Protein AF-A0A7V4NYS8-F1 (afdb_monomer)

Sequence (284 aa):
MTASADAAGRGAGDGAALAAGRRVRRGAARSRGRDRRFGLLRTPASGNAEDDLRNRSHARRSRRRGVSWAVDRGDRSPNCPYAGQPGHRSAPPGDAADRTDSVSRNRRGVGGGRVTQWTRDTDATALVDLLEELLRLQTELEVVLRSKLDAMKRADTAAIQSASAREGLLVRRLAELDRRRKELLAGWPVPNPRGEAARTLSMLAESLNEPHRGRMTALAAGLRQRVAAVAELHRVITIVSAEMLAHYRKVFDAMTRSPDEADVYTPRGRAGAVRTTRVLDAVG

Solvent-accessible surface area (backbone atoms only — not comparable to full-atom values): 18873 Å² total; per-residue (Å²): 143,81,93,79,88,86,85,89,83,87,78,88,76,91,79,79,86,82,91,73,87,78,89,77,76,94,77,91,75,90,81,80,91,78,92,75,91,77,81,91,76,89,84,82,91,78,89,76,82,71,66,64,60,67,60,51,60,64,67,60,68,70,77,76,62,86,78,78,77,70,88,78,80,78,82,80,82,93,82,77,97,71,94,73,83,91,77,89,76,87,80,83,90,80,81,92,75,91,78,90,76,91,77,90,71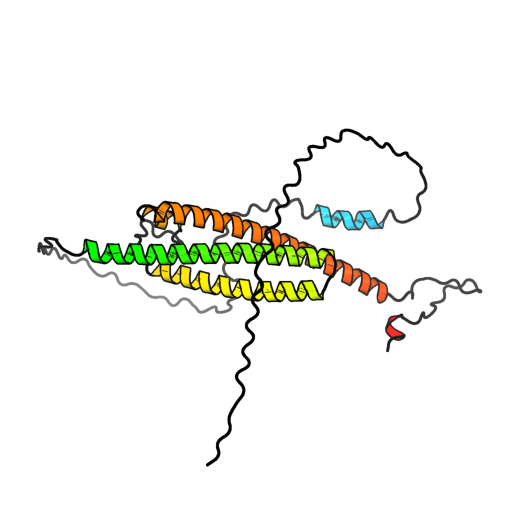,87,80,78,79,89,78,70,71,62,69,62,45,58,54,48,56,53,52,49,50,55,50,45,55,51,47,53,52,51,41,49,53,46,51,52,46,42,53,41,51,52,53,27,47,56,19,57,79,67,70,36,64,69,53,33,52,54,30,50,54,51,46,56,53,50,53,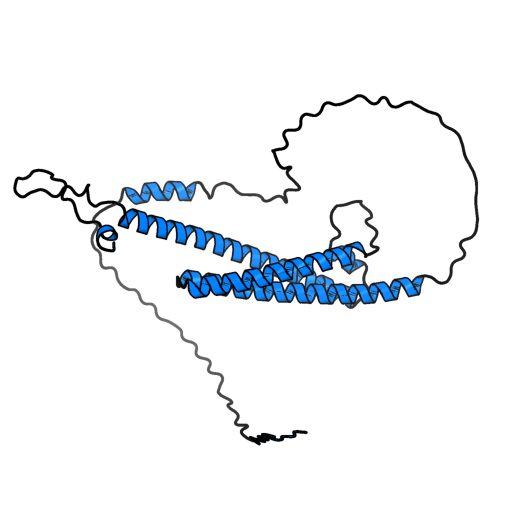54,53,51,52,52,53,51,50,52,49,52,54,58,58,67,72,50,91,68,84,69,92,74,79,66,86,75,90,51,72,65,65,55,26,72,76,43,60,84,71,55,20,61,52,44,50,51,46,54,52,51,39,54,54,43,52,52,52,41,52,52,52,51,52,51,46,54,52,53,52,52,51,52,52,54,50,52,48,54,52,50,52,60,71,65,52,68,69,64,78,60,70,44,64,40,100,83,73,43,75,43,76,63,87,69,82,51,75,74,70,74,74,111

Secondary structure (DSSP, 8-state):
----------------------------------------------S-SSHHHHHHHHHSSSSS-------------S-----------PPPP-----------------STHHHHHHHHHHHHHHHHHHHHHHHHHHHHHHHHHHHHHHHHHTT-HHHHHHHHHHHHHHHHHHHHHHHHHHHHHHH-----TT--SS--HHHHHHTSPTTHHHHHHHHHHHHHHHHHHHHHHHHHHHHHHHHHHHHHHHHHHHHHS-STTS-EE-TTS-EE---PPPTTTT--

Radius of gyration: 35.72 Å; Cα contacts (8 Å, |Δi|>4): 107; chains: 1; bounding box: 97×90×96 Å

pLDDT: mean 71.83, std 22.53, range [35.28, 98.62]

Nearest PDB structures (foldseek):
  8iyj-assembly1_U4  TM=4.525E-01  e=3.087E+00  Mus musculus
  8iyj-assembly1_C0  TM=3.874E-01  e=4.800E+00  Mus musculus
  7p3r-assembly1_D  TM=2.546E-01  e=3.087E+00  Vibrio cholerae O1 biovar El Tor str. N16961
  7ung-assembly1_B0  TM=2.982E-01  e=4.298E+00  Homo sapiens

Mean predicted aligned error: 17.6 Å

Foldseek 3Di:
DDDDDDDDDDDDDDDDDDDDDDDDDDDDDDDDDDDDDDDDDDDDDDDDPPPVVVVVVVVVVVPPDPPPPDPDDDDDDPDDPDPDDDDDDDDDDDDDDDDDDDDDDDDPDDDDPPVVVVVLVVLLVVLLVLLVVLLVLLVVLLVLLVQLVVCLVVVPPVSVVVSVVVNVVSVVVNVVSVVVNVVSVVPDPDDPPPPDPDDDLLSVLVVDDPPSSVSSVVSSVSSVVSVVSSVVSVVVVVVSVVVVVVVVVVVVVVQPPFPQPPQDQDPVRDRDRDRDQRPVNVVD

Structure (mmCIF, N/CA/C/O backbone):
data_AF-A0A7V4NYS8-F1
#
_entry.id   AF-A0A7V4NYS8-F1
#
loop_
_atom_site.group_PDB
_atom_site.id
_atom_site.type_symbol
_atom_site.label_atom_id
_atom_site.label_alt_id
_atom_site.label_comp_id
_atom_site.label_asym_id
_atom_site.label_entity_id
_atom_site.label_seq_id
_atom_site.pdbx_PDB_ins_code
_atom_site.Cartn_x
_atom_site.Cartn_y
_atom_site.Cartn_z
_atom_site.occupancy
_atom_site.B_iso_or_equiv
_atom_site.auth_seq_id
_atom_site.auth_comp_id
_atom_site.auth_asym_id
_atom_site.auth_atom_id
_atom_site.pdbx_PDB_model_num
ATOM 1 N N . MET A 1 1 ? -53.150 -10.622 -25.855 1.00 56.00 1 MET A N 1
ATOM 2 C CA . MET A 1 1 ? -52.982 -11.407 -27.100 1.00 56.00 1 MET A CA 1
ATOM 3 C C . MET A 1 1 ? -51.658 -10.937 -27.684 1.00 56.00 1 MET A C 1
ATOM 5 O O . MET A 1 1 ? -51.620 -9.791 -28.091 1.00 56.00 1 MET A O 1
ATOM 9 N N . THR A 1 2 ? -50.497 -11.578 -27.543 1.00 53.16 2 THR A N 1
ATOM 10 C CA . THR A 1 2 ? -50.016 -12.981 -27.626 1.00 53.16 2 THR A CA 1
ATOM 11 C C . THR A 1 2 ? -48.828 -13.129 -26.637 1.00 53.16 2 THR A C 1
ATOM 13 O O . THR A 1 2 ? -47.998 -12.231 -26.598 1.00 53.16 2 THR A O 1
ATOM 16 N N . ALA A 1 3 ? -48.731 -14.043 -25.662 1.00 47.06 3 ALA A N 1
ATOM 17 C CA . ALA A 1 3 ? -48.644 -15.514 -25.665 1.00 47.06 3 ALA A CA 1
ATOM 18 C C . ALA A 1 3 ? -47.449 -16.107 -26.455 1.00 47.06 3 ALA A C 1
ATOM 20 O O . ALA A 1 3 ? -47.554 -16.238 -27.667 1.00 47.06 3 ALA A O 1
ATOM 21 N N . SER A 1 4 ? -46.359 -16.469 -25.750 1.00 51.72 4 SER A N 1
ATOM 22 C CA . SER A 1 4 ? -45.452 -17.633 -25.960 1.00 51.72 4 SER A CA 1
ATOM 23 C C . SER A 1 4 ? -44.342 -17.553 -24.880 1.00 51.72 4 SER A C 1
ATOM 25 O O . SER A 1 4 ? -43.663 -16.534 -24.821 1.00 51.72 4 SER A O 1
ATOM 27 N N . ALA A 1 5 ? -44.217 -18.426 -23.863 1.00 54.12 5 ALA A N 1
ATOM 28 C CA . ALA A 1 5 ? -43.876 -19.865 -23.894 1.00 54.12 5 ALA A CA 1
ATOM 29 C C . ALA A 1 5 ? -42.534 -20.090 -24.625 1.00 54.12 5 ALA A C 1
ATOM 31 O O . ALA A 1 5 ? -42.336 -19.514 -25.687 1.00 54.12 5 ALA A O 1
ATOM 32 N N . ASP A 1 6 ? -41.558 -20.891 -24.212 1.00 51.12 6 ASP A N 1
ATOM 33 C CA . ASP A 1 6 ? -41.328 -21.827 -23.111 1.00 51.12 6 ASP A CA 1
ATOM 34 C C . ASP A 1 6 ? -39.856 -22.263 -23.306 1.00 51.12 6 ASP A C 1
ATOM 36 O O . ASP A 1 6 ? -39.460 -22.436 -24.458 1.00 51.12 6 ASP A O 1
ATOM 40 N N . ALA A 1 7 ? -39.038 -22.431 -22.260 1.00 54.16 7 ALA A N 1
ATOM 41 C CA . ALA A 1 7 ? -37.820 -23.267 -22.317 1.00 54.16 7 ALA A CA 1
ATOM 42 C C . ALA A 1 7 ? -37.133 -23.343 -20.947 1.00 54.16 7 ALA A C 1
ATOM 44 O O . ALA A 1 7 ? -36.144 -22.669 -20.654 1.00 54.16 7 ALA A O 1
ATOM 45 N N . ALA A 1 8 ? -37.660 -24.229 -20.108 1.00 50.31 8 ALA A N 1
ATOM 46 C CA . ALA A 1 8 ? -36.956 -24.782 -18.967 1.00 50.31 8 ALA A CA 1
ATOM 47 C C . ALA A 1 8 ? -35.852 -25.751 -19.437 1.00 50.31 8 ALA A C 1
ATOM 49 O O . ALA A 1 8 ? -36.137 -26.841 -19.925 1.00 50.31 8 ALA A O 1
ATOM 50 N N . GLY A 1 9 ? -34.585 -25.380 -19.244 1.00 53.94 9 GLY A N 1
ATOM 51 C CA . GLY A 1 9 ? -33.433 -26.272 -19.399 1.00 53.94 9 GLY A CA 1
ATOM 52 C C . GLY A 1 9 ? -32.956 -26.796 -18.047 1.00 53.94 9 GLY A C 1
ATOM 53 O O . GLY A 1 9 ? -32.081 -26.202 -17.423 1.00 53.94 9 GLY A O 1
ATOM 54 N N . ARG A 1 10 ? -33.546 -27.903 -17.582 1.00 49.91 10 ARG A N 1
ATOM 55 C CA . ARG A 1 10 ? -33.066 -28.683 -16.431 1.00 49.91 10 ARG A CA 1
ATOM 56 C C . ARG A 1 10 ? -31.839 -29.493 -16.855 1.00 49.91 10 ARG A C 1
ATOM 58 O O . ARG A 1 10 ? -31.955 -30.370 -17.701 1.00 49.91 10 ARG A O 1
ATOM 65 N N . GLY A 1 11 ? -30.695 -29.231 -16.233 1.00 54.00 11 GLY A N 1
ATOM 66 C CA . GLY A 1 11 ? -29.494 -30.059 -16.329 1.00 54.00 11 GLY A CA 1
ATOM 67 C C . GLY A 1 11 ? -29.077 -30.533 -14.945 1.00 54.00 11 GLY A C 1
ATOM 68 O O . GLY A 1 11 ? -28.186 -29.950 -14.336 1.00 54.00 11 GLY A O 1
ATOM 69 N N . ALA A 1 12 ? -29.764 -31.557 -14.436 1.00 49.81 12 ALA A N 1
ATOM 70 C CA . ALA A 1 12 ? -29.311 -32.341 -13.297 1.00 49.81 12 ALA A CA 1
ATOM 71 C C . ALA A 1 12 ? -28.174 -33.253 -13.774 1.00 49.81 12 ALA A C 1
ATOM 73 O O . ALA A 1 12 ? -28.383 -34.115 -14.626 1.00 49.81 12 ALA A O 1
ATOM 74 N N . GLY A 1 13 ? -26.971 -33.019 -13.260 1.00 55.81 13 GLY A N 1
ATOM 75 C CA . GLY A 1 13 ? -25.807 -33.869 -13.464 1.00 55.81 13 GLY A CA 1
ATOM 76 C C . GLY A 1 13 ? -25.300 -34.344 -12.115 1.00 55.81 13 GLY A C 1
ATOM 77 O O . GLY A 1 13 ? -24.433 -33.706 -11.522 1.00 55.81 13 GLY A O 1
ATOM 78 N N . ASP A 1 14 ? -25.876 -35.446 -11.642 1.00 47.25 14 ASP A N 1
ATOM 79 C CA . ASP A 1 14 ? -25.319 -36.270 -10.578 1.00 47.25 14 ASP A CA 1
ATOM 80 C C . ASP A 1 14 ? -23.933 -36.775 -10.994 1.00 47.25 14 ASP A C 1
ATOM 82 O O . ASP A 1 14 ? -23.764 -37.433 -12.020 1.00 47.25 14 ASP A O 1
ATOM 86 N N . GLY A 1 15 ? -22.934 -36.462 -10.174 1.00 49.69 15 GLY A N 1
ATOM 87 C CA . GLY A 1 15 ? -21.549 -36.889 -10.342 1.00 49.69 15 GLY A CA 1
ATOM 88 C C . GLY A 1 15 ? -20.936 -37.218 -8.991 1.00 49.69 15 GLY A C 1
ATOM 89 O O . GLY A 1 15 ? -20.002 -36.561 -8.540 1.00 49.69 15 GLY A O 1
ATOM 90 N N . ALA A 1 16 ? -21.525 -38.203 -8.316 1.00 45.78 16 ALA A N 1
ATOM 91 C CA . ALA A 1 16 ? -20.958 -38.835 -7.140 1.00 45.78 16 ALA A CA 1
ATOM 92 C C . ALA A 1 16 ? -19.674 -39.614 -7.484 1.00 45.78 16 ALA A C 1
ATOM 94 O O . ALA A 1 16 ? -19.513 -40.127 -8.587 1.00 45.78 16 AL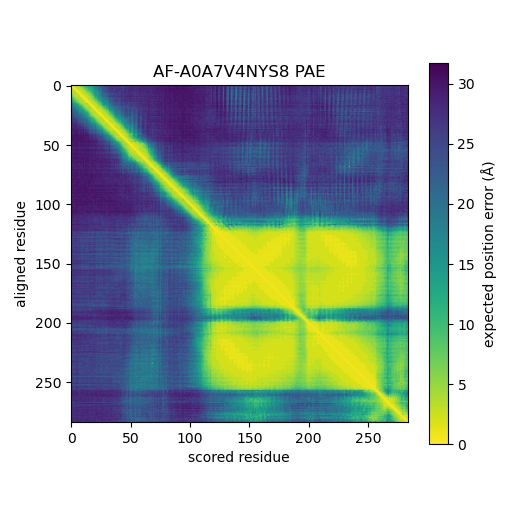A A O 1
ATOM 95 N N . ALA A 1 17 ? -18.841 -39.780 -6.456 1.00 44.28 17 ALA A N 1
ATOM 96 C CA . ALA A 1 17 ? -17.742 -40.738 -6.341 1.00 44.28 17 ALA A CA 1
ATOM 97 C C . ALA A 1 17 ? -16.441 -40.423 -7.102 1.00 44.28 17 ALA A C 1
ATOM 99 O O . ALA A 1 17 ? -16.298 -40.687 -8.287 1.00 44.28 17 ALA A O 1
ATOM 100 N N . LEU A 1 18 ? -15.420 -40.005 -6.342 1.00 49.22 18 LEU A N 1
ATOM 101 C CA . LEU A 1 18 ? -14.163 -40.761 -6.226 1.00 49.22 18 LEU A CA 1
ATOM 102 C C . LEU A 1 18 ? -13.299 -40.171 -5.104 1.00 49.22 18 LEU A C 1
ATOM 104 O O . LEU A 1 18 ? -12.424 -39.329 -5.297 1.00 49.22 18 LEU A O 1
ATOM 108 N N . ALA A 1 19 ? -13.556 -40.667 -3.896 1.00 49.97 19 ALA A N 1
ATOM 109 C CA . ALA A 1 19 ? -12.578 -40.680 -2.825 1.00 49.97 19 ALA A CA 1
ATOM 110 C C . ALA A 1 19 ? -11.496 -41.711 -3.185 1.00 49.97 19 ALA A C 1
ATOM 112 O O . ALA A 1 19 ? -11.741 -42.914 -3.151 1.00 49.97 19 ALA A O 1
ATOM 113 N N . ALA A 1 20 ? -10.296 -41.249 -3.525 1.00 47.81 20 ALA A N 1
ATOM 114 C CA . ALA A 1 20 ? -9.121 -42.103 -3.640 1.00 47.81 20 ALA A CA 1
ATOM 115 C C . ALA A 1 20 ? -7.949 -41.425 -2.933 1.00 47.81 20 ALA A C 1
ATOM 117 O O . ALA A 1 20 ? -7.380 -40.437 -3.396 1.00 47.81 20 ALA A O 1
ATOM 118 N N . GLY A 1 21 ? -7.618 -41.964 -1.761 1.00 47.88 21 GLY A N 1
ATOM 119 C CA . GLY A 1 21 ? -6.492 -41.526 -0.961 1.00 47.88 21 GLY A CA 1
ATOM 120 C C . GLY A 1 21 ? -5.167 -41.677 -1.703 1.00 47.88 21 GLY A C 1
ATOM 121 O O . GLY A 1 21 ? -4.874 -42.704 -2.310 1.00 47.88 21 GLY A O 1
ATOM 122 N N . ARG A 1 22 ? -4.306 -40.670 -1.562 1.00 46.44 22 ARG A N 1
ATOM 123 C CA . ARG A 1 22 ? -2.865 -40.824 -1.763 1.00 46.44 22 ARG A CA 1
ATOM 124 C C . ARG A 1 22 ? -2.131 -40.371 -0.511 1.00 46.44 22 ARG A C 1
ATOM 126 O O . ARG A 1 22 ? -1.733 -39.222 -0.367 1.00 46.44 22 ARG A O 1
ATOM 133 N N . ARG A 1 23 ? -1.912 -41.334 0.389 1.00 50.22 23 ARG A N 1
ATOM 134 C CA . ARG A 1 23 ? -0.746 -41.337 1.276 1.00 50.22 23 ARG A CA 1
ATOM 135 C C . ARG A 1 23 ? 0.483 -41.572 0.402 1.00 50.22 23 ARG A C 1
ATOM 137 O O . ARG A 1 23 ? 0.676 -42.683 -0.078 1.00 50.22 23 ARG A O 1
ATOM 144 N N . VAL A 1 24 ? 1.341 -40.568 0.241 1.00 56.59 24 VAL A N 1
ATOM 145 C CA . VAL A 1 24 ? 2.706 -40.783 -0.255 1.00 56.59 24 VAL A CA 1
ATOM 146 C C . VAL A 1 24 ? 3.698 -40.101 0.681 1.00 56.59 24 VAL A C 1
ATOM 148 O O . VAL A 1 24 ? 3.899 -38.895 0.669 1.00 56.59 24 VAL A O 1
ATOM 151 N N . ARG A 1 25 ? 4.252 -40.961 1.538 1.00 49.06 25 ARG A N 1
ATOM 152 C CA . ARG A 1 25 ? 5.658 -41.079 1.944 1.00 49.06 25 ARG A CA 1
ATOM 153 C C . ARG A 1 25 ? 6.449 -39.794 2.220 1.00 49.06 25 ARG A C 1
ATOM 155 O O . ARG A 1 25 ? 6.958 -39.129 1.326 1.00 49.06 25 ARG A O 1
ATOM 162 N N . ARG A 1 26 ? 6.728 -39.624 3.519 1.00 47.28 26 ARG A N 1
ATOM 163 C CA . ARG A 1 26 ? 7.973 -39.057 4.055 1.00 47.28 26 ARG A CA 1
ATOM 164 C C . ARG A 1 26 ? 9.180 -39.663 3.324 1.00 47.28 26 ARG A C 1
ATOM 166 O O . ARG A 1 26 ? 9.418 -40.863 3.434 1.00 47.28 26 ARG A O 1
ATOM 173 N N . GLY A 1 27 ? 9.940 -38.826 2.628 1.00 41.25 27 GLY A N 1
ATOM 174 C CA . GLY A 1 27 ? 11.260 -39.143 2.095 1.00 41.25 27 GLY A CA 1
ATOM 175 C C . GLY A 1 27 ? 12.280 -38.180 2.685 1.00 41.25 27 GLY A C 1
ATOM 176 O O . GLY A 1 27 ? 12.436 -37.064 2.204 1.00 41.25 27 GLY A O 1
ATOM 177 N N . ALA A 1 28 ? 12.947 -38.607 3.755 1.00 47.50 28 ALA A N 1
ATOM 178 C CA . ALA A 1 28 ? 14.160 -37.972 4.241 1.00 47.50 28 ALA A CA 1
ATOM 179 C C . ALA A 1 28 ? 15.300 -38.306 3.268 1.00 47.50 28 ALA A C 1
ATOM 181 O O . ALA A 1 28 ? 15.667 -39.469 3.134 1.00 47.50 28 ALA A O 1
ATOM 182 N N . ALA A 1 29 ? 15.874 -37.299 2.613 1.00 47.53 29 ALA A N 1
ATOM 183 C CA . ALA A 1 29 ? 17.098 -37.453 1.837 1.00 47.53 29 ALA A CA 1
ATOM 184 C C . ALA A 1 29 ? 18.090 -36.363 2.242 1.00 47.53 29 ALA A C 1
ATOM 186 O O . ALA A 1 29 ? 18.051 -35.223 1.786 1.00 47.53 29 ALA A O 1
ATOM 187 N N . ARG A 1 30 ? 18.990 -36.759 3.142 1.00 50.25 30 ARG A N 1
ATOM 188 C CA . ARG A 1 30 ? 20.281 -36.113 3.352 1.00 50.25 30 ARG A CA 1
ATOM 189 C C . ARG A 1 30 ? 21.057 -36.208 2.036 1.00 50.25 30 ARG A C 1
ATOM 191 O O . ARG A 1 30 ? 21.275 -37.316 1.558 1.00 50.25 30 ARG A O 1
ATOM 198 N N . SER A 1 31 ? 21.538 -35.093 1.498 1.00 53.72 31 SER A N 1
ATOM 199 C CA . SER A 1 31 ? 22.673 -35.116 0.574 1.00 53.72 31 SER A CA 1
ATOM 200 C C . SER A 1 31 ? 23.751 -34.170 1.089 1.00 53.72 31 SER A C 1
ATOM 202 O O . SER A 1 31 ? 23.594 -32.957 1.189 1.00 53.72 31 SER A O 1
ATOM 204 N N . ARG A 1 32 ? 24.836 -34.807 1.526 1.00 44.94 32 ARG A N 1
ATOM 205 C CA . ARG A 1 32 ? 26.141 -34.216 1.784 1.00 44.94 32 ARG A CA 1
ATOM 206 C C . ARG A 1 32 ? 26.863 -34.077 0.440 1.00 44.94 32 ARG A C 1
ATOM 208 O O . ARG A 1 32 ? 26.781 -34.994 -0.368 1.00 44.94 32 ARG A O 1
ATOM 215 N N . GLY A 1 33 ? 27.655 -33.017 0.298 1.00 43.22 33 GLY A N 1
ATOM 216 C CA . GLY A 1 33 ? 28.964 -33.065 -0.363 1.00 43.22 33 GLY A CA 1
ATOM 217 C C . GLY A 1 33 ? 29.014 -32.998 -1.894 1.00 43.22 33 GLY A C 1
ATOM 218 O O . GLY A 1 33 ? 28.618 -33.936 -2.578 1.00 43.22 33 GLY A O 1
ATOM 219 N N . ARG A 1 34 ? 29.609 -31.904 -2.390 1.00 47.12 34 ARG A N 1
ATOM 220 C CA . ARG A 1 34 ? 30.496 -31.752 -3.572 1.00 47.12 34 ARG A CA 1
ATOM 221 C C . ARG A 1 34 ? 30.602 -30.245 -3.815 1.00 47.12 34 ARG A C 1
ATOM 223 O O . ARG A 1 34 ? 29.667 -29.634 -4.309 1.00 47.12 34 ARG A O 1
ATOM 230 N N . ASP A 1 35 ? 31.606 -29.542 -3.310 1.00 45.56 35 ASP A N 1
ATOM 231 C CA . ASP A 1 35 ? 33.020 -29.627 -3.689 1.00 45.56 35 ASP A CA 1
ATOM 232 C C . ASP A 1 35 ? 33.202 -29.801 -5.204 1.00 45.56 35 ASP A C 1
ATOM 234 O O . ASP A 1 35 ? 33.275 -30.909 -5.739 1.00 45.56 35 ASP A O 1
ATOM 238 N N . ARG A 1 36 ? 33.199 -28.666 -5.907 1.00 48.31 36 ARG A N 1
ATOM 239 C CA . ARG A 1 36 ? 33.740 -28.533 -7.259 1.00 48.31 36 ARG A CA 1
ATOM 240 C C . ARG A 1 36 ? 34.575 -27.266 -7.318 1.00 48.31 36 ARG A C 1
ATOM 242 O O . ARG A 1 36 ? 34.098 -26.185 -7.646 1.00 48.31 36 ARG A O 1
ATOM 249 N N . ARG A 1 37 ? 35.855 -27.462 -7.008 1.00 43.69 37 ARG A N 1
ATOM 250 C CA . ARG A 1 37 ? 36.960 -26.691 -7.568 1.00 43.69 37 ARG A CA 1
ATOM 251 C C . ARG A 1 37 ? 36.916 -26.833 -9.095 1.00 43.69 37 ARG A C 1
ATOM 253 O O . ARG A 1 37 ? 37.179 -27.907 -9.619 1.00 43.69 37 ARG A O 1
ATOM 260 N N . PHE A 1 38 ? 36.599 -25.750 -9.787 1.00 41.53 38 PHE A N 1
ATOM 261 C CA . PHE A 1 38 ? 37.108 -25.456 -11.126 1.00 41.53 38 PHE A CA 1
ATOM 262 C C . PHE A 1 38 ? 37.819 -24.110 -10.951 1.00 41.53 38 PHE A C 1
ATOM 264 O O . PHE A 1 38 ? 37.220 -23.153 -10.480 1.00 41.53 38 PHE A O 1
ATOM 271 N N . GLY A 1 39 ? 39.133 -24.009 -11.109 1.00 37.72 39 GLY A N 1
ATOM 272 C CA . GLY A 1 39 ? 39.864 -24.505 -12.266 1.00 37.72 39 GLY A CA 1
ATOM 273 C C . GLY A 1 39 ? 40.131 -23.299 -13.152 1.00 37.72 39 GLY A C 1
ATOM 274 O O . GLY A 1 39 ? 39.409 -23.048 -14.106 1.00 37.72 39 GLY A O 1
ATOM 275 N N . LEU A 1 40 ? 41.123 -22.520 -12.725 1.00 39.53 40 LEU A N 1
ATOM 276 C CA . LEU A 1 40 ? 41.706 -21.372 -13.403 1.00 39.53 40 LEU A CA 1
ATOM 277 C C . LEU A 1 40 ? 42.058 -21.709 -14.856 1.00 39.53 40 LEU A C 1
ATOM 279 O O . LEU A 1 40 ? 42.896 -22.578 -15.073 1.00 39.53 40 LEU A O 1
ATOM 283 N N . LEU A 1 41 ? 41.544 -20.935 -15.813 1.00 41.50 41 LEU A N 1
ATOM 284 C CA . LEU A 1 41 ? 42.256 -20.627 -17.053 1.00 41.50 41 LEU A CA 1
ATOM 285 C C . LEU A 1 41 ? 42.091 -19.135 -17.385 1.00 41.50 41 LEU A C 1
ATOM 287 O O . LEU A 1 41 ? 41.009 -18.639 -17.681 1.00 41.50 41 LEU A O 1
ATOM 291 N N . ARG A 1 42 ? 43.226 -18.442 -17.259 1.00 36.69 42 ARG A N 1
ATOM 292 C CA . ARG A 1 42 ? 43.590 -17.114 -17.780 1.00 36.69 42 ARG A CA 1
ATOM 293 C C . ARG A 1 42 ? 43.343 -17.036 -19.300 1.00 36.69 42 ARG A C 1
ATOM 295 O O . ARG A 1 42 ? 43.650 -17.995 -19.995 1.00 36.69 42 ARG A O 1
ATOM 302 N N . THR A 1 43 ? 42.848 -15.938 -19.877 1.00 35.28 43 THR A N 1
ATOM 303 C CA . THR A 1 43 ? 43.577 -14.7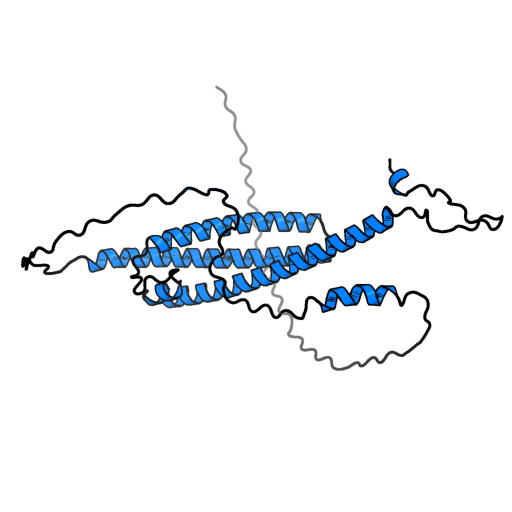46 -20.413 1.00 35.28 43 THR A CA 1
ATOM 304 C C . THR A 1 43 ? 42.640 -14.038 -21.431 1.00 35.28 43 THR A C 1
ATOM 306 O O . THR A 1 43 ? 41.628 -14.639 -21.784 1.00 35.28 43 THR A O 1
ATOM 309 N N . PRO A 1 44 ? 42.979 -12.876 -22.034 1.00 46.97 44 PRO A N 1
ATOM 310 C CA . PRO A 1 44 ? 43.684 -11.700 -21.531 1.00 46.97 44 PRO A CA 1
ATOM 311 C C . PRO A 1 44 ? 42.842 -10.411 -21.680 1.00 46.97 44 PRO A C 1
ATOM 313 O O . PRO A 1 44 ? 41.761 -10.378 -22.260 1.00 46.97 44 PRO A O 1
ATOM 316 N N . ALA A 1 45 ? 43.392 -9.333 -21.129 1.00 45.34 45 ALA A N 1
ATOM 317 C CA . ALA A 1 45 ? 42.912 -7.967 -21.222 1.00 45.34 45 ALA A CA 1
ATOM 318 C C . ALA A 1 45 ? 42.810 -7.447 -22.667 1.00 45.34 45 ALA A C 1
ATOM 320 O O . ALA A 1 45 ? 43.748 -7.593 -23.447 1.00 45.34 45 ALA A O 1
ATOM 321 N N . SER A 1 46 ? 41.736 -6.715 -22.962 1.00 42.66 46 SER A N 1
ATOM 322 C CA . SER A 1 46 ? 41.804 -5.546 -23.842 1.00 42.66 46 SER A CA 1
ATOM 323 C C . SER A 1 46 ? 40.663 -4.577 -23.516 1.00 42.66 46 SER A C 1
ATOM 325 O O . SER A 1 46 ? 39.512 -4.986 -23.410 1.00 42.66 46 SER A O 1
ATOM 327 N N . GLY A 1 47 ? 41.023 -3.305 -23.332 1.00 45.44 47 GLY A N 1
ATOM 328 C CA . GLY A 1 47 ? 40.145 -2.153 -23.537 1.00 45.44 47 GLY A CA 1
ATOM 329 C C . GLY A 1 47 ? 39.210 -1.752 -22.395 1.00 45.44 47 GLY A C 1
ATOM 330 O O . GLY A 1 47 ? 38.205 -2.404 -22.150 1.00 45.44 47 GLY A O 1
ATOM 331 N N . ASN A 1 48 ? 39.491 -0.572 -21.829 1.00 46.72 48 ASN A N 1
ATOM 332 C CA . ASN A 1 48 ? 38.556 0.352 -21.157 1.00 46.72 48 ASN A CA 1
ATOM 333 C C . ASN A 1 48 ? 38.595 0.354 -19.620 1.00 46.72 48 ASN A C 1
ATOM 335 O O . ASN A 1 48 ? 37.592 0.169 -18.937 1.00 46.72 48 ASN A O 1
ATOM 339 N N . ALA A 1 49 ? 39.778 0.645 -19.072 1.00 46.19 49 ALA A N 1
ATOM 340 C CA . ALA A 1 49 ? 39.974 0.942 -17.651 1.00 46.19 49 ALA A CA 1
ATOM 341 C C . ALA A 1 49 ? 39.662 2.408 -17.258 1.00 46.19 49 ALA A C 1
ATOM 343 O O . ALA A 1 49 ? 39.691 2.726 -16.070 1.00 46.19 49 ALA A O 1
ATOM 344 N N . GLU A 1 50 ? 39.340 3.302 -18.201 1.00 46.19 50 GLU A N 1
ATOM 345 C CA . GLU A 1 50 ? 39.093 4.724 -17.887 1.00 46.19 50 GLU A CA 1
ATOM 346 C C . GLU A 1 50 ? 37.623 5.064 -17.584 1.00 46.19 50 GLU A C 1
ATOM 348 O O . GLU A 1 50 ? 37.359 5.969 -16.789 1.00 46.19 50 GLU A O 1
ATOM 353 N N . ASP A 1 51 ? 36.654 4.288 -18.079 1.00 49.66 51 ASP A N 1
ATOM 354 C CA . ASP A 1 51 ? 35.231 4.579 -17.837 1.00 49.66 51 ASP A CA 1
ATOM 355 C C . ASP A 1 51 ? 34.705 4.070 -16.482 1.00 49.66 51 ASP A C 1
ATOM 357 O O . ASP A 1 51 ? 33.738 4.611 -15.933 1.00 49.66 51 ASP A O 1
ATOM 361 N N . ASP A 1 52 ? 35.372 3.092 -15.861 1.00 44.66 52 ASP A N 1
ATOM 362 C CA . ASP A 1 52 ? 34.900 2.496 -14.600 1.00 44.66 52 ASP A CA 1
ATOM 363 C C . ASP A 1 52 ? 35.277 3.335 -13.353 1.00 44.66 52 ASP A C 1
ATOM 365 O O . ASP A 1 52 ? 34.718 3.163 -12.262 1.00 44.66 52 ASP A O 1
ATOM 369 N N . LEU A 1 53 ? 36.172 4.322 -13.508 1.00 46.59 53 LEU A N 1
ATOM 370 C CA . LEU A 1 53 ? 36.545 5.268 -12.445 1.00 46.59 53 LEU A CA 1
ATOM 371 C C . LEU A 1 53 ? 35.642 6.513 -12.397 1.00 46.59 53 LEU A C 1
ATOM 373 O O . LEU A 1 53 ? 35.442 7.072 -11.313 1.00 46.59 53 LEU A O 1
ATOM 377 N N . ARG A 1 54 ? 35.009 6.910 -13.514 1.00 51.44 54 ARG A N 1
ATOM 378 C CA . ARG A 1 54 ? 34.010 8.000 -13.519 1.00 51.44 54 ARG A CA 1
ATOM 379 C C . ARG A 1 54 ? 32.659 7.578 -12.948 1.00 51.44 54 ARG A C 1
ATOM 381 O O . ARG A 1 54 ? 31.974 8.405 -12.352 1.00 51.44 54 ARG A O 1
ATOM 388 N N . ASN A 1 55 ? 32.291 6.300 -13.044 1.00 44.03 55 ASN A N 1
ATOM 389 C CA . ASN A 1 55 ? 30.992 5.842 -12.543 1.00 44.03 55 ASN A CA 1
ATOM 390 C C . ASN A 1 55 ? 31.014 5.460 -11.042 1.00 44.03 55 ASN A C 1
ATOM 392 O O . ASN A 1 55 ? 30.006 5.572 -10.339 1.00 44.03 55 ASN A O 1
ATOM 396 N N . ARG A 1 56 ? 32.180 5.093 -10.482 1.00 46.22 56 ARG A N 1
ATOM 397 C CA . ARG A 1 56 ? 32.321 4.773 -9.042 1.00 46.22 56 ARG A CA 1
ATOM 398 C C . ARG A 1 56 ? 32.375 5.996 -8.120 1.00 46.22 56 ARG A C 1
ATOM 400 O O . ARG A 1 56 ? 32.085 5.866 -6.926 1.00 46.22 56 ARG A O 1
ATOM 407 N N . SER A 1 57 ? 32.697 7.181 -8.635 1.00 43.69 57 SER A N 1
ATOM 408 C CA . SER A 1 57 ? 32.756 8.423 -7.848 1.00 43.69 57 SER A CA 1
ATOM 409 C C . SER A 1 57 ? 31.370 9.017 -7.545 1.00 43.69 57 SER A C 1
ATOM 411 O O . SER A 1 57 ? 31.200 9.631 -6.488 1.00 43.69 57 SER A O 1
ATOM 413 N N . HIS A 1 58 ? 30.340 8.725 -8.350 1.00 43.75 58 HIS A N 1
ATOM 414 C CA . HIS A 1 58 ? 28.950 9.079 -8.023 1.00 43.75 58 HIS A CA 1
ATOM 415 C C . HIS A 1 58 ? 28.294 8.112 -7.019 1.00 43.75 58 HIS A C 1
ATOM 417 O O . HIS A 1 58 ? 27.536 8.549 -6.152 1.00 43.75 58 HIS A O 1
ATOM 423 N N . ALA A 1 59 ? 28.655 6.823 -7.033 1.00 41.66 59 ALA A N 1
ATOM 424 C CA . ALA A 1 59 ? 28.078 5.823 -6.124 1.00 41.66 59 ALA A CA 1
ATOM 425 C C . ALA A 1 59 ? 28.626 5.875 -4.678 1.00 41.66 59 ALA A C 1
ATOM 427 O O . ALA A 1 59 ? 28.002 5.343 -3.759 1.00 41.66 59 ALA A O 1
ATOM 428 N N . ARG A 1 60 ? 29.776 6.526 -4.435 1.00 41.59 60 ARG A N 1
ATOM 429 C CA . ARG A 1 60 ? 30.360 6.662 -3.082 1.00 41.59 60 ARG A CA 1
ATOM 430 C C . ARG A 1 60 ? 29.985 7.952 -2.343 1.00 41.59 60 ARG A C 1
ATOM 432 O O . ARG A 1 60 ? 30.153 7.997 -1.125 1.00 41.59 60 ARG A O 1
ATOM 439 N N . ARG A 1 61 ? 29.407 8.963 -3.009 1.00 43.19 61 ARG A N 1
ATOM 440 C CA . ARG A 1 61 ? 28.909 10.185 -2.336 1.00 43.19 61 ARG A CA 1
ATOM 441 C C . ARG A 1 61 ? 27.517 10.044 -1.707 1.00 43.19 61 ARG A C 1
ATOM 443 O O . ARG A 1 61 ? 27.170 10.864 -0.864 1.00 43.19 61 ARG A O 1
ATOM 450 N N . SER A 1 62 ? 26.756 8.992 -2.019 1.00 41.38 62 SER A N 1
ATOM 451 C CA . SER A 1 62 ? 25.416 8.768 -1.443 1.00 41.38 62 SER A CA 1
ATOM 452 C C . SER A 1 62 ? 25.394 7.912 -0.165 1.00 41.38 62 SER A C 1
ATOM 454 O O . SER A 1 62 ? 24.353 7.815 0.475 1.00 41.38 62 SER A O 1
ATOM 456 N N . ARG A 1 63 ? 26.527 7.329 0.266 1.00 46.19 63 ARG A N 1
ATOM 457 C CA . ARG A 1 63 ? 26.602 6.458 1.466 1.00 46.19 63 ARG A CA 1
ATOM 458 C C . ARG A 1 63 ? 27.202 7.114 2.723 1.00 46.19 63 ARG A C 1
ATOM 460 O O . ARG A 1 63 ? 27.405 6.431 3.719 1.00 46.19 63 ARG A O 1
ATOM 467 N N . ARG A 1 64 ? 27.471 8.428 2.707 1.00 40.91 64 ARG A N 1
ATOM 468 C CA . ARG A 1 64 ? 28.028 9.197 3.848 1.00 40.91 64 ARG A CA 1
ATOM 469 C C . ARG A 1 64 ? 27.149 10.367 4.315 1.00 40.91 64 ARG A C 1
ATOM 471 O O . ARG A 1 64 ? 27.647 11.358 4.835 1.00 40.91 64 ARG A O 1
ATOM 478 N N . ARG A 1 65 ? 25.830 10.245 4.181 1.00 41.97 65 ARG A N 1
ATOM 479 C CA . ARG A 1 65 ? 24.898 10.959 5.062 1.00 41.97 65 ARG A CA 1
ATOM 480 C C . ARG A 1 65 ? 24.061 9.902 5.756 1.00 41.97 65 ARG A C 1
ATOM 482 O O . ARG A 1 65 ? 23.173 9.316 5.148 1.00 41.97 65 ARG A O 1
ATOM 489 N N . GLY A 1 66 ? 24.421 9.606 7.003 1.00 39.16 66 GLY A N 1
ATOM 490 C CA . GLY A 1 66 ? 23.523 8.922 7.917 1.00 39.16 66 GLY A CA 1
ATOM 491 C C . GLY A 1 66 ? 22.286 9.793 8.044 1.00 39.16 66 GLY A C 1
ATOM 492 O O . GLY A 1 66 ? 22.325 10.836 8.690 1.00 39.16 66 GLY A O 1
ATOM 493 N N . VAL A 1 67 ? 21.220 9.408 7.348 1.00 43.03 67 VAL A N 1
ATOM 494 C CA . VAL A 1 67 ? 19.931 10.063 7.503 1.00 43.03 67 VAL A CA 1
ATOM 495 C C . VAL A 1 67 ? 19.294 9.458 8.745 1.00 43.03 67 VAL A C 1
ATOM 497 O O . VAL A 1 67 ? 18.617 8.434 8.696 1.00 43.03 67 VAL A O 1
ATOM 500 N N . SER A 1 68 ? 19.627 10.072 9.878 1.00 37.00 68 SER A N 1
ATOM 501 C CA . SER A 1 68 ? 18.827 10.027 11.093 1.00 37.00 68 SER A CA 1
ATOM 502 C C . SER A 1 68 ? 17.462 10.617 10.749 1.00 37.00 68 SER A C 1
ATOM 504 O O . SER A 1 68 ? 17.338 11.829 10.593 1.00 37.00 68 SER A O 1
ATOM 506 N N . TRP A 1 69 ? 16.449 9.772 10.569 1.00 37.38 69 TRP A N 1
ATOM 507 C CA . TRP A 1 69 ? 15.068 10.243 10.528 1.00 37.38 69 TRP A CA 1
ATOM 508 C C . TRP A 1 69 ? 14.551 10.295 11.960 1.00 37.38 69 TRP A C 1
ATOM 510 O O . TRP A 1 69 ? 13.888 9.381 12.449 1.00 37.38 69 TRP A O 1
ATOM 520 N N . ALA A 1 70 ? 14.885 11.399 12.629 1.00 36.06 70 ALA A N 1
ATOM 521 C CA . ALA A 1 70 ? 13.963 11.986 13.581 1.00 36.06 70 ALA A CA 1
ATOM 522 C C . ALA A 1 70 ? 12.635 12.222 12.846 1.00 36.06 70 ALA A C 1
ATOM 524 O O . ALA A 1 70 ? 12.617 12.672 11.700 1.00 36.06 70 ALA A O 1
ATOM 525 N N . VAL A 1 71 ? 11.537 11.847 13.493 1.00 43.31 71 VAL A N 1
ATOM 526 C CA . VAL A 1 71 ? 10.176 12.092 13.023 1.00 43.31 71 VAL A CA 1
ATOM 527 C C . VAL A 1 71 ? 9.989 13.603 12.935 1.00 43.31 71 VAL A C 1
ATOM 529 O O . VAL A 1 71 ? 9.786 14.269 13.949 1.00 43.31 71 VAL A O 1
ATOM 532 N N . ASP A 1 72 ? 10.128 14.129 11.723 1.00 38.59 72 ASP A N 1
ATOM 533 C CA . ASP A 1 72 ? 9.994 15.545 11.432 1.00 38.59 72 ASP A CA 1
ATOM 534 C C . ASP A 1 72 ? 8.515 15.938 11.504 1.00 38.59 72 ASP A C 1
ATOM 536 O O . ASP A 1 72 ? 7.674 15.532 10.694 1.00 38.59 72 ASP A O 1
ATOM 540 N N . ARG A 1 73 ? 8.190 16.670 12.568 1.00 45.03 73 ARG A N 1
ATOM 541 C CA . ARG A 1 73 ? 6.924 17.368 12.738 1.00 45.03 73 ARG A CA 1
ATOM 542 C C . ARG A 1 73 ? 7.020 18.677 11.959 1.00 45.03 73 ARG A C 1
ATOM 544 O O . ARG A 1 73 ? 7.474 19.670 12.504 1.00 45.03 73 ARG A O 1
ATOM 551 N N . GLY A 1 74 ? 6.456 18.679 10.758 1.00 47.41 74 GLY A N 1
ATOM 552 C CA . GLY A 1 74 ? 5.859 19.862 10.143 1.00 47.41 74 GLY A CA 1
ATOM 553 C C . GLY A 1 74 ? 6.814 20.960 9.675 1.00 47.41 74 GLY A C 1
ATOM 554 O O . GLY A 1 74 ? 7.058 21.914 10.402 1.00 47.41 74 GLY A O 1
ATOM 555 N N . ASP A 1 75 ? 7.126 20.932 8.383 1.00 39.78 75 ASP A N 1
ATOM 556 C CA . ASP A 1 75 ? 7.375 22.137 7.588 1.00 39.78 75 ASP A CA 1
ATOM 557 C C . ASP A 1 75 ? 6.149 22.355 6.687 1.00 39.78 75 ASP A C 1
ATOM 559 O O . ASP A 1 75 ? 5.732 21.472 5.940 1.00 39.78 75 ASP A O 1
ATOM 563 N N . ARG A 1 76 ? 5.358 23.418 6.878 1.00 43.91 76 ARG A N 1
ATOM 564 C CA . ARG A 1 76 ? 5.646 24.803 6.458 1.00 43.91 76 ARG A CA 1
ATOM 565 C C . ARG A 1 76 ? 6.117 24.857 5.007 1.00 43.91 76 ARG A C 1
ATOM 567 O O . ARG A 1 76 ? 7.299 24.886 4.697 1.00 43.91 76 ARG A O 1
ATOM 574 N N . SER A 1 77 ? 5.122 24.901 4.127 1.00 41.69 77 SER A N 1
ATOM 575 C CA . SER A 1 77 ? 5.266 25.253 2.718 1.00 41.69 77 SER A CA 1
ATOM 576 C C . SER A 1 77 ? 5.938 26.632 2.570 1.00 41.69 77 SER A C 1
ATOM 578 O O . SER A 1 77 ? 5.419 27.605 3.124 1.00 41.69 77 SER A O 1
ATOM 580 N N . PRO A 1 78 ? 7.054 26.761 1.829 1.00 53.03 78 PRO A N 1
ATOM 581 C CA . PRO A 1 78 ? 7.715 28.033 1.589 1.00 53.03 78 PRO A CA 1
ATOM 582 C C . PRO A 1 78 ? 7.260 28.609 0.242 1.00 53.03 78 PRO A C 1
ATOM 584 O O . PRO A 1 78 ? 8.028 28.625 -0.713 1.00 53.03 78 PRO A O 1
ATOM 587 N N . ASN A 1 79 ? 5.997 29.034 0.130 1.00 47.28 79 ASN A N 1
ATOM 588 C CA . ASN A 1 79 ? 5.587 29.992 -0.907 1.00 47.28 79 ASN A CA 1
ATOM 589 C C . ASN A 1 79 ? 4.161 30.511 -0.665 1.00 47.28 79 ASN A C 1
ATOM 591 O O . ASN A 1 79 ? 3.192 30.007 -1.226 1.00 47.28 79 ASN A O 1
ATOM 595 N N . CYS A 1 80 ? 4.033 31.541 0.168 1.00 42.44 80 CYS A N 1
ATOM 596 C CA . CYS A 1 80 ? 2.857 32.408 0.184 1.00 42.44 80 CYS A CA 1
ATOM 597 C C . CYS A 1 80 ? 3.341 33.859 0.083 1.00 42.44 80 CYS A C 1
ATOM 599 O O . CYS A 1 80 ? 3.795 34.412 1.086 1.00 42.44 80 CYS A O 1
ATOM 601 N N . PRO A 1 81 ? 3.264 34.495 -1.096 1.00 54.19 81 PRO A N 1
ATOM 602 C CA . PRO A 1 81 ? 3.490 35.921 -1.230 1.00 54.19 81 PRO A CA 1
ATOM 603 C C . PRO A 1 81 ? 2.180 36.643 -0.896 1.00 54.19 81 PRO A C 1
ATOM 605 O O . PRO A 1 81 ? 1.412 36.991 -1.780 1.00 54.19 81 PRO A O 1
ATOM 608 N N . TYR A 1 82 ? 1.907 36.845 0.391 1.00 47.81 82 TYR A N 1
ATOM 609 C CA . TYR A 1 82 ? 0.972 37.877 0.844 1.00 47.81 82 TYR A CA 1
ATOM 610 C C . TYR A 1 82 ? 1.540 38.515 2.110 1.00 47.81 82 TYR A C 1
ATOM 612 O O . TYR A 1 82 ? 1.247 38.131 3.240 1.00 47.81 82 TYR A O 1
ATOM 620 N N . ALA A 1 83 ? 2.408 39.498 1.885 1.00 49.41 83 ALA A N 1
ATOM 621 C CA . ALA A 1 83 ? 2.742 40.511 2.866 1.00 49.41 83 ALA A CA 1
ATOM 622 C C . ALA A 1 83 ? 1.519 41.431 3.028 1.00 49.41 83 ALA A C 1
ATOM 624 O O . ALA A 1 83 ? 1.291 42.326 2.218 1.00 49.41 83 ALA A O 1
ATOM 625 N N . GLY A 1 84 ? 0.708 41.165 4.052 1.00 50.00 84 GLY A N 1
ATOM 626 C CA . GLY A 1 84 ? -0.356 42.042 4.540 1.00 50.00 84 GLY A CA 1
ATOM 627 C C . GLY A 1 84 ? -0.005 42.513 5.950 1.00 50.00 84 GLY A C 1
ATOM 628 O O . GLY A 1 84 ? 0.299 41.704 6.820 1.00 50.00 84 GLY A O 1
ATOM 629 N N . GLN A 1 85 ? 0.024 43.827 6.132 1.00 54.00 85 GLN A N 1
ATOM 630 C CA . GLN A 1 85 ? 0.586 44.565 7.264 1.00 54.00 85 GLN A CA 1
ATOM 631 C C . GLN A 1 85 ? -0.061 44.255 8.637 1.00 54.00 85 GLN A C 1
ATOM 633 O O . GLN A 1 85 ? -1.260 43.978 8.703 1.00 54.00 85 GLN A O 1
ATOM 638 N N . PRO A 1 86 ? 0.690 44.378 9.753 1.00 51.78 86 PRO A N 1
ATOM 639 C CA . PRO A 1 86 ? 0.154 44.275 11.107 1.00 51.78 86 PRO A CA 1
ATOM 640 C C . PRO A 1 86 ? -0.512 45.590 11.545 1.00 51.78 86 PRO A C 1
ATOM 642 O O . PRO A 1 86 ? 0.151 46.580 11.844 1.00 51.78 86 PRO A O 1
ATOM 645 N N . GLY A 1 87 ? -1.844 45.589 11.607 1.00 51.22 87 GLY A N 1
ATOM 646 C CA . GLY A 1 87 ? -2.626 46.634 12.264 1.00 51.22 87 GLY A CA 1
ATOM 647 C C 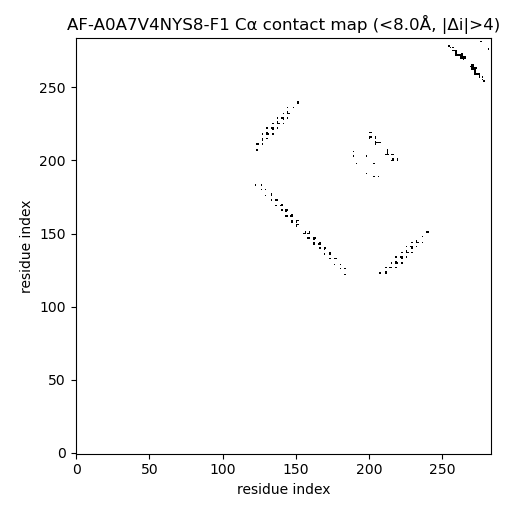. GLY A 1 87 ? -2.696 46.404 13.774 1.00 51.22 87 GLY A C 1
ATOM 648 O O . GLY A 1 87 ? -3.212 45.387 14.235 1.00 51.22 87 GLY A O 1
ATOM 649 N N . HIS A 1 88 ? -2.180 47.367 14.532 1.00 55.88 88 HIS A N 1
ATOM 650 C CA . HIS A 1 88 ? -2.275 47.487 15.983 1.00 55.88 88 HIS A CA 1
ATOM 651 C C . HIS A 1 88 ? -3.718 47.307 16.498 1.00 55.88 88 HIS A C 1
ATOM 653 O O . HIS A 1 88 ? -4.622 48.038 16.093 1.00 55.88 88 HIS A O 1
ATOM 659 N N . ARG A 1 89 ? -3.931 46.392 17.453 1.00 48.69 89 ARG A N 1
ATOM 660 C CA . ARG A 1 89 ? -5.087 46.434 18.362 1.00 48.69 89 ARG A CA 1
ATOM 661 C C . ARG A 1 89 ? -4.610 46.416 19.804 1.00 48.69 89 ARG A C 1
ATOM 663 O O . ARG A 1 89 ? -4.175 45.396 20.328 1.00 48.69 89 ARG A O 1
ATOM 670 N N . SER A 1 90 ? -4.700 47.594 20.400 1.00 52.28 90 SER A N 1
ATOM 671 C CA . SER A 1 90 ? -4.582 47.869 21.821 1.00 52.28 90 SER A CA 1
ATOM 672 C C . SER A 1 90 ? -5.605 47.049 22.611 1.00 52.28 90 SER A C 1
ATOM 674 O O . SER A 1 90 ? -6.791 47.044 22.279 1.00 52.28 90 SER A O 1
ATOM 676 N N . ALA A 1 91 ? -5.143 46.372 23.659 1.00 45.81 91 ALA A N 1
ATOM 677 C CA . ALA A 1 91 ? -5.995 45.788 24.686 1.00 45.81 91 ALA A CA 1
ATOM 678 C C . ALA A 1 91 ? -6.320 46.857 25.746 1.00 45.81 91 ALA A C 1
ATOM 680 O O . ALA A 1 91 ? -5.397 47.546 26.187 1.00 45.81 91 ALA A O 1
ATOM 681 N N . PRO A 1 92 ? -7.581 47.010 26.181 1.00 64.75 92 PRO A N 1
ATOM 682 C CA . PRO A 1 92 ? -7.890 47.744 27.401 1.00 64.75 92 PRO A CA 1
ATOM 683 C C . PRO A 1 92 ? -7.694 46.853 28.647 1.00 64.75 92 PRO A C 1
ATOM 685 O O . PRO A 1 92 ? -8.009 45.660 28.592 1.00 64.75 92 PRO A O 1
ATOM 688 N N . PRO A 1 93 ? -7.212 47.404 29.777 1.00 62.47 93 PRO A N 1
ATOM 689 C CA . PRO A 1 93 ? -7.299 46.758 31.079 1.00 62.47 93 PRO A CA 1
ATOM 690 C C . PRO A 1 93 ? -8.681 47.045 31.683 1.00 62.47 93 PRO A C 1
ATOM 692 O O . PRO A 1 93 ? -9.158 48.176 31.629 1.00 62.47 93 PRO A O 1
ATOM 695 N N . GLY A 1 94 ? -9.336 46.024 32.230 1.00 49.03 94 GLY A N 1
ATOM 696 C CA . GLY A 1 94 ? -10.673 46.161 32.805 1.00 49.03 94 GLY A CA 1
ATOM 697 C C . GLY A 1 94 ? -10.945 45.109 33.869 1.00 49.03 94 GLY A C 1
ATOM 698 O O . GLY A 1 94 ? -11.405 44.017 33.558 1.00 49.03 94 GLY A O 1
ATOM 699 N N . ASP A 1 95 ? -10.591 45.486 35.092 1.00 45.50 95 ASP A N 1
ATOM 700 C CA . ASP A 1 95 ? -11.300 45.299 36.357 1.00 45.50 95 ASP A CA 1
ATOM 701 C C . ASP A 1 95 ? -11.755 43.917 36.846 1.00 45.50 95 ASP A C 1
ATOM 703 O O . ASP A 1 95 ? -12.599 43.211 36.296 1.00 45.50 95 ASP A O 1
ATOM 707 N N . ALA A 1 96 ? -11.220 43.632 38.033 1.00 52.94 96 ALA A N 1
ATOM 708 C CA . ALA A 1 96 ? -11.709 42.701 39.022 1.00 52.94 96 ALA A CA 1
ATOM 709 C C . ALA A 1 96 ? -13.125 43.062 39.499 1.00 52.94 96 ALA A C 1
ATOM 711 O O . ALA A 1 96 ? -13.377 44.186 39.924 1.00 52.94 96 ALA A O 1
ATOM 712 N N . ALA A 1 97 ? -14.011 42.069 39.540 1.00 48.62 97 ALA A N 1
ATOM 713 C CA . ALA A 1 97 ? -15.152 42.050 40.448 1.00 48.62 97 ALA A CA 1
ATOM 714 C C . ALA A 1 97 ? -15.575 40.598 40.710 1.00 48.62 97 ALA A C 1
ATOM 716 O O . ALA A 1 97 ? -16.189 39.932 39.879 1.00 48.62 97 ALA A O 1
ATOM 717 N N . ASP A 1 98 ? -15.136 40.110 41.865 1.00 54.12 98 ASP A N 1
ATOM 718 C CA . ASP A 1 98 ? -15.970 39.486 42.888 1.00 54.12 98 ASP A CA 1
ATOM 719 C C . ASP A 1 98 ? -17.333 38.919 42.434 1.00 54.12 98 ASP A C 1
ATOM 721 O O . ASP A 1 98 ? -18.284 39.653 42.162 1.00 54.12 98 ASP A O 1
ATOM 725 N N . ARG A 1 99 ? -17.433 37.586 42.403 1.00 49.88 99 ARG A N 1
ATOM 726 C CA . ARG A 1 99 ? -18.697 36.849 42.538 1.00 49.88 99 ARG A CA 1
ATOM 727 C C . ARG A 1 99 ? -18.415 35.488 43.153 1.00 49.88 99 ARG A C 1
ATOM 729 O O . ARG A 1 99 ? -18.257 34.469 42.481 1.00 49.88 99 ARG A O 1
ATOM 736 N N . THR A 1 100 ? -18.334 35.508 44.473 1.00 58.66 100 THR A N 1
ATOM 737 C CA . THR A 1 100 ? -18.718 34.367 45.291 1.00 58.66 100 THR A CA 1
ATOM 738 C C . THR A 1 100 ? -20.219 34.151 45.104 1.00 58.66 100 THR A C 1
ATOM 740 O O . THR A 1 100 ? -21.016 35.014 45.447 1.00 58.66 100 THR A O 1
ATOM 743 N N . ASP A 1 101 ? -20.618 33.020 44.520 1.00 48.34 101 ASP A N 1
ATOM 744 C CA . ASP A 1 101 ? -21.979 32.533 44.726 1.00 48.34 101 ASP A CA 1
ATOM 745 C C . ASP A 1 101 ? -22.029 31.005 44.736 1.00 48.34 101 ASP A C 1
ATOM 747 O O . ASP A 1 101 ? -21.881 30.287 43.744 1.00 48.34 101 ASP A O 1
ATOM 751 N N . SER A 1 102 ? -22.191 30.530 45.959 1.00 53.75 102 SER A N 1
ATOM 752 C CA . SER A 1 102 ? -22.524 29.187 46.379 1.00 53.75 102 SER A CA 1
ATOM 753 C C . SER A 1 102 ? -23.839 28.716 45.757 1.00 53.75 102 SER A C 1
ATOM 755 O O . SER A 1 102 ? -24.917 29.103 46.198 1.00 53.75 102 SER A O 1
ATOM 757 N N . VAL A 1 103 ? -23.764 27.778 44.807 1.00 55.81 103 VAL A N 1
ATOM 758 C CA . VAL A 1 103 ? -24.902 26.913 44.456 1.00 55.81 103 VAL A CA 1
ATOM 759 C C . VAL A 1 103 ? -24.515 25.454 44.656 1.00 55.81 103 VAL A C 1
ATOM 761 O O . VAL A 1 103 ? -24.201 24.688 43.747 1.00 55.81 103 VAL A O 1
ATOM 764 N N . SER A 1 104 ? -24.586 25.068 45.920 1.00 58.41 104 SER A N 1
ATOM 765 C CA . SER A 1 104 ? -24.774 23.708 46.394 1.00 58.41 104 SER A CA 1
ATOM 766 C C . SER A 1 104 ? -26.172 23.217 45.997 1.00 58.41 104 SER A C 1
ATOM 768 O O . SER A 1 104 ? -27.132 23.386 46.741 1.00 58.41 104 SER A O 1
ATOM 770 N N . ARG A 1 105 ? -26.309 22.561 44.835 1.00 50.19 105 ARG A N 1
ATOM 771 C CA . ARG A 1 105 ? -27.457 21.675 44.557 1.00 50.19 105 ARG A CA 1
ATOM 772 C C . ARG A 1 105 ? -27.053 20.416 43.786 1.00 50.19 105 ARG A C 1
ATOM 774 O O . ARG A 1 105 ? -26.962 20.392 42.568 1.00 50.19 105 ARG A O 1
ATOM 781 N N . ASN A 1 106 ? -26.920 19.341 44.558 1.00 49.97 106 ASN A N 1
ATOM 782 C CA . ASN A 1 106 ? -27.716 18.130 44.365 1.00 49.97 106 ASN A CA 1
ATOM 783 C C . ASN A 1 106 ? -27.611 17.443 42.982 1.00 49.97 106 ASN A C 1
ATOM 785 O O . ASN A 1 106 ? -28.541 17.489 42.183 1.00 49.97 106 ASN A O 1
ATOM 789 N N . ARG A 1 107 ? -26.528 16.693 42.739 1.00 47.97 107 ARG A N 1
ATOM 790 C CA . ARG A 1 107 ? -26.554 15.551 41.804 1.00 47.97 107 ARG A CA 1
ATOM 791 C C . ARG A 1 107 ? -26.358 14.251 42.572 1.00 47.97 107 ARG A C 1
ATOM 793 O O . ARG A 1 107 ? -25.306 13.621 42.516 1.00 47.97 107 ARG A O 1
ATOM 800 N N . ARG A 1 108 ? -27.401 13.851 43.305 1.00 47.72 108 ARG A N 1
ATOM 801 C CA . ARG A 1 108 ? -27.591 12.430 43.619 1.00 47.72 108 ARG A CA 1
ATOM 802 C C . ARG A 1 108 ? -27.721 11.684 42.294 1.00 47.72 108 ARG A C 1
ATOM 804 O O . ARG A 1 108 ? -28.392 12.156 41.381 1.00 47.72 108 ARG A O 1
ATOM 811 N N . GLY A 1 109 ? -26.976 10.591 42.200 1.00 57.94 109 GLY A N 1
ATOM 812 C CA . GLY A 1 109 ? -26.775 9.825 40.984 1.00 57.94 109 GLY A CA 1
ATOM 813 C C . GLY A 1 109 ? -27.958 8.951 40.581 1.00 57.94 109 GLY A C 1
ATOM 814 O O . GLY A 1 109 ? -29.106 9.216 40.921 1.00 57.94 109 GLY A O 1
ATOM 815 N N . VAL A 1 110 ? -27.590 7.851 39.920 1.00 48.97 110 VAL A N 1
ATOM 816 C CA . VAL A 1 110 ? -28.425 6.743 39.435 1.00 48.97 110 VAL A CA 1
ATOM 817 C C . VAL A 1 110 ? -28.922 6.926 37.992 1.00 48.97 110 VAL A C 1
ATOM 819 O O . VAL A 1 110 ? -29.891 7.620 37.724 1.00 48.97 110 VAL A O 1
ATOM 822 N N . GLY A 1 111 ? -28.255 6.240 37.049 1.00 46.69 111 GLY A N 1
ATOM 823 C CA . GLY A 1 111 ? -28.899 5.803 35.800 1.00 46.69 111 GLY A CA 1
ATOM 824 C C . GLY A 1 111 ? -28.054 5.751 34.518 1.00 46.69 111 GLY A C 1
ATOM 825 O O . GLY A 1 111 ? -28.307 4.893 33.680 1.00 46.69 111 GLY A O 1
ATOM 826 N N . GLY A 1 112 ? -27.042 6.611 34.339 1.00 50.00 112 GLY A N 1
ATOM 827 C CA . GLY A 1 112 ? -26.405 6.821 33.017 1.00 50.00 112 GLY A CA 1
ATOM 828 C C . GLY A 1 112 ? -25.300 5.837 32.593 1.00 50.00 112 GLY A C 1
ATOM 829 O O . GLY A 1 112 ? -24.856 5.862 31.445 1.00 50.00 112 GLY A O 1
ATOM 830 N N . GLY A 1 113 ? -24.835 4.966 33.494 1.00 54.38 113 GLY A N 1
ATOM 831 C CA . GLY A 1 113 ? -23.664 4.112 33.241 1.00 54.38 113 GLY A CA 1
ATOM 832 C C . GLY A 1 113 ? -23.881 3.018 32.189 1.00 54.38 113 GLY A C 1
ATOM 833 O O . GLY A 1 113 ? -22.956 2.682 31.462 1.00 54.38 113 GLY A O 1
ATOM 834 N N . ARG A 1 114 ? -25.104 2.486 32.055 1.00 54.53 114 ARG A N 1
ATOM 835 C CA . ARG A 1 114 ? -25.360 1.341 31.158 1.00 54.53 114 ARG A CA 1
ATOM 836 C C . ARG A 1 114 ? -25.542 1.730 29.691 1.00 54.53 114 ARG A C 1
ATOM 838 O O . ARG A 1 114 ? -25.097 0.989 28.822 1.00 54.5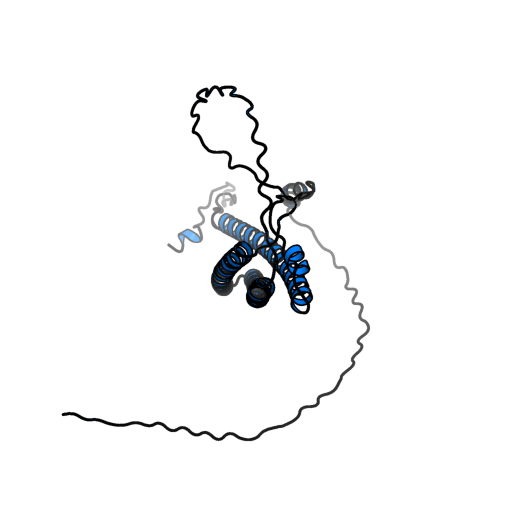3 114 ARG A O 1
ATOM 845 N N . VAL A 1 115 ? -26.123 2.901 29.412 1.00 57.03 115 VAL A N 1
ATOM 846 C CA . VAL A 1 115 ? -26.335 3.372 28.027 1.00 57.03 115 VAL A CA 1
ATOM 847 C C . VAL A 1 115 ? -25.004 3.718 27.356 1.00 57.03 115 VAL A C 1
ATOM 849 O O . VAL A 1 115 ? -24.809 3.409 26.189 1.00 57.03 115 VAL A O 1
ATOM 852 N N . THR A 1 116 ? -24.054 4.280 28.109 1.00 63.59 116 THR A N 1
ATOM 853 C CA . THR A 1 116 ? -22.725 4.631 27.578 1.00 63.59 116 THR A CA 1
ATOM 854 C C . THR A 1 116 ? -21.790 3.432 27.411 1.00 63.59 116 THR A C 1
ATOM 856 O O . THR A 1 116 ? -20.794 3.544 26.703 1.00 63.59 11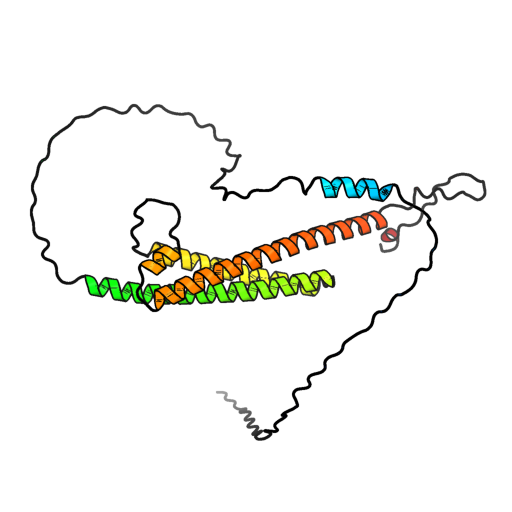6 THR A O 1
ATOM 859 N N . GLN A 1 117 ? -22.081 2.292 28.047 1.00 63.91 117 GLN A N 1
ATOM 860 C CA . GLN A 1 117 ? -21.253 1.088 27.947 1.00 63.91 117 GLN A CA 1
ATOM 861 C C . GLN A 1 117 ? -21.598 0.247 26.709 1.00 63.91 117 GLN A C 1
ATOM 863 O O . GLN A 1 117 ? -20.696 -0.133 25.973 1.00 63.91 117 GLN A O 1
ATOM 868 N N . TRP A 1 118 ? -22.886 0.037 26.413 1.00 56.47 118 TRP A N 1
ATOM 869 C CA . TRP A 1 118 ? -23.316 -0.727 25.228 1.00 56.47 118 TRP A CA 1
ATOM 870 C C . TRP A 1 118 ? -22.912 -0.063 23.905 1.00 56.47 118 TRP A C 1
ATOM 872 O O . TRP A 1 118 ? -22.544 -0.750 22.949 1.00 56.47 118 TRP A O 1
ATOM 882 N N . THR A 1 119 ? -22.928 1.274 23.849 1.00 72.00 119 THR A N 1
ATOM 883 C CA . THR A 1 119 ? -22.437 2.009 22.674 1.00 72.00 119 THR A CA 1
ATOM 884 C C . THR A 1 119 ? -20.933 1.809 22.488 1.00 72.00 119 THR A C 1
ATOM 886 O O . THR A 1 119 ? -20.491 1.559 21.374 1.00 72.00 119 THR A O 1
ATOM 889 N N . ARG A 1 120 ? -20.151 1.791 23.578 1.00 75.12 120 ARG A N 1
ATOM 890 C CA . ARG A 1 120 ? -18.698 1.550 23.522 1.00 75.12 120 ARG A CA 1
ATOM 891 C C . ARG A 1 120 ? -18.345 0.152 23.030 1.00 75.12 120 ARG A C 1
ATOM 893 O O . ARG A 1 120 ? -17.408 0.027 22.252 1.00 75.12 120 ARG A O 1
ATOM 900 N N . ASP A 1 121 ? -19.073 -0.878 23.450 1.00 81.75 121 ASP A N 1
ATOM 901 C CA . ASP A 1 121 ? -18.792 -2.253 23.011 1.00 81.75 121 ASP A CA 1
ATOM 902 C C . ASP A 1 121 ? -19.151 -2.457 21.523 1.00 81.75 121 ASP A C 1
ATOM 904 O O . ASP A 1 121 ? -18.430 -3.133 20.780 1.00 81.75 121 ASP A O 1
ATOM 908 N N . THR A 1 122 ? -20.218 -1.798 21.052 1.00 85.62 122 THR A N 1
ATOM 909 C CA . THR A 1 122 ? -20.609 -1.795 19.630 1.00 85.62 122 THR A CA 1
ATOM 910 C C . THR A 1 122 ? -19.570 -1.066 18.774 1.00 85.62 122 THR A C 1
ATOM 912 O O . THR A 1 122 ? -19.089 -1.614 17.780 1.00 85.62 122 THR A O 1
ATOM 915 N N . ASP A 1 123 ? -19.150 0.129 19.199 1.00 89.25 123 ASP A N 1
ATOM 916 C CA . ASP A 1 123 ? -18.127 0.916 18.506 1.00 89.25 123 ASP A CA 1
ATOM 917 C C . ASP A 1 123 ? -16.758 0.210 18.534 1.00 89.25 123 ASP A C 1
ATOM 919 O O . ASP A 1 123 ? -16.005 0.262 17.557 1.00 89.25 123 ASP A O 1
ATOM 923 N N . ALA A 1 124 ? -16.430 -0.491 19.629 1.00 91.81 124 ALA A N 1
ATOM 924 C CA . ALA A 1 124 ? -15.200 -1.276 19.753 1.00 91.81 124 ALA A CA 1
ATOM 925 C C . ALA A 1 124 ? -15.168 -2.412 18.733 1.00 91.81 124 ALA A C 1
ATOM 927 O O . ALA A 1 124 ? -14.141 -2.634 18.093 1.00 91.81 124 ALA A O 1
ATOM 928 N N . THR A 1 125 ? -16.289 -3.115 18.575 1.00 94.81 125 THR A N 1
ATOM 929 C CA . THR A 1 125 ? -16.424 -4.200 17.599 1.00 94.81 125 THR A CA 1
ATOM 930 C C . THR A 1 125 ? -16.272 -3.661 16.179 1.00 94.81 125 THR A C 1
ATOM 932 O O . THR A 1 125 ? -15.422 -4.146 15.438 1.00 94.81 125 THR A O 1
ATOM 935 N N . ALA A 1 126 ? -16.968 -2.569 15.843 1.00 94.75 126 ALA A N 1
ATOM 936 C CA . ALA A 1 126 ? -16.850 -1.928 14.534 1.00 94.75 126 ALA A CA 1
ATOM 937 C C . ALA A 1 126 ? -15.415 -1.461 14.220 1.00 94.75 126 ALA A C 1
ATOM 939 O O . ALA A 1 126 ? -14.941 -1.594 13.089 1.00 94.75 126 ALA A O 1
ATOM 940 N N . LEU A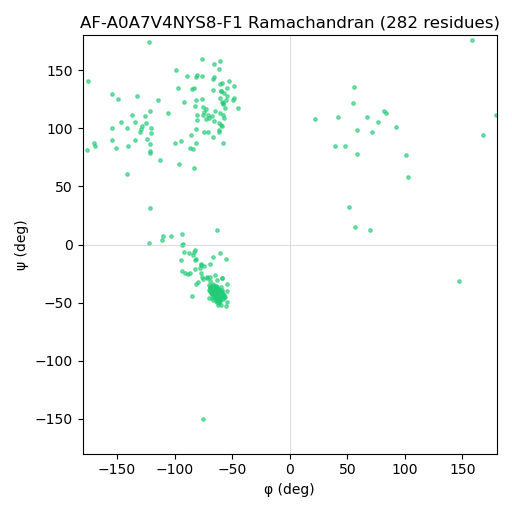 1 127 ? -14.694 -0.931 15.215 1.00 94.94 127 LEU A N 1
ATOM 941 C CA . LEU A 1 127 ? -13.296 -0.536 15.050 1.00 94.94 127 LEU A CA 1
ATOM 942 C C . LEU A 1 127 ? -12.373 -1.748 14.865 1.00 94.94 127 LEU A C 1
ATOM 944 O O . LEU A 1 127 ? -11.451 -1.683 14.054 1.00 94.94 127 LEU A O 1
ATOM 948 N N . VAL A 1 128 ? -12.599 -2.838 15.601 1.00 96.25 128 VAL A N 1
ATOM 949 C CA . VAL A 1 128 ? -11.840 -4.087 15.442 1.00 96.25 128 VAL A CA 1
ATOM 950 C C . VAL A 1 128 ? -12.031 -4.645 14.032 1.00 96.25 128 VAL A C 1
ATOM 952 O O . VAL A 1 128 ? -11.032 -4.858 13.346 1.00 96.25 128 VAL A O 1
ATOM 955 N N . ASP A 1 129 ? -13.272 -4.763 13.563 1.00 97.12 129 ASP A N 1
ATOM 956 C CA . ASP A 1 129 ? -13.590 -5.250 12.214 1.00 97.12 129 ASP A CA 1
ATOM 957 C C . ASP A 1 129 ? -12.934 -4.373 11.132 1.00 97.12 129 ASP A C 1
ATOM 959 O O . ASP A 1 129 ? -12.363 -4.862 10.154 1.00 97.12 129 ASP A O 1
ATOM 963 N N . LEU A 1 130 ? -12.939 -3.051 11.331 1.00 97.31 130 LEU A N 1
ATOM 964 C CA . LEU A 1 130 ? -12.273 -2.112 10.432 1.00 97.31 130 LEU A CA 1
ATOM 965 C C . LEU A 1 130 ? -10.746 -2.300 10.405 1.00 97.31 130 LEU A C 1
ATOM 967 O O . LEU A 1 130 ? -10.126 -2.190 9.344 1.00 97.31 130 LEU A O 1
ATOM 971 N N . LEU A 1 131 ? -10.122 -2.559 11.558 1.00 97.00 131 LEU A N 1
ATOM 972 C CA . LEU A 1 131 ? -8.683 -2.823 11.649 1.00 97.00 131 LEU A CA 1
ATOM 973 C C . LEU A 1 131 ? -8.306 -4.164 11.006 1.00 97.00 131 LEU A C 1
ATOM 975 O O . LEU A 1 131 ? -7.251 -4.245 10.372 1.00 97.00 131 LEU A O 1
ATOM 979 N N . GLU A 1 132 ? -9.153 -5.186 11.127 1.00 98.25 132 GLU A N 1
ATOM 980 C CA . GLU A 1 132 ? -8.989 -6.468 10.430 1.00 98.25 132 GLU A CA 1
ATOM 981 C C . GLU A 1 132 ? -9.046 -6.287 8.911 1.00 98.25 132 GLU A C 1
ATOM 983 O O . GLU A 1 132 ? -8.162 -6.759 8.192 1.00 98.25 132 GLU A O 1
ATOM 988 N N . GLU A 1 133 ? -10.024 -5.526 8.420 1.00 98.31 133 GLU A N 1
ATOM 989 C CA . GLU A 1 133 ? -10.156 -5.219 6.997 1.00 98.31 133 GLU A CA 1
ATOM 990 C C . GLU A 1 133 ? -8.951 -4.417 6.469 1.00 98.31 133 GLU A C 1
ATOM 992 O O . GLU A 1 133 ? -8.406 -4.728 5.404 1.00 98.31 133 GLU A O 1
ATOM 997 N N . LEU A 1 134 ? -8.476 -3.419 7.225 1.00 98.12 134 LEU A N 1
ATOM 998 C CA . LEU A 1 134 ? -7.252 -2.679 6.897 1.00 98.12 134 LEU A CA 1
ATOM 999 C C . LEU A 1 134 ? -6.034 -3.608 6.823 1.00 98.12 134 LEU A C 1
ATOM 1001 O O . LEU A 1 134 ? -5.232 -3.501 5.893 1.00 98.12 134 LEU A O 1
ATOM 1005 N N . LEU A 1 135 ? -5.890 -4.528 7.780 1.00 98.19 135 LEU A N 1
ATOM 1006 C CA . LEU A 1 135 ? -4.794 -5.494 7.800 1.00 98.19 135 LEU A CA 1
ATOM 1007 C C . LEU A 1 135 ? -4.854 -6.445 6.595 1.00 98.19 135 LEU A C 1
ATOM 1009 O O . LEU A 1 135 ? -3.815 -6.726 5.981 1.00 98.19 135 LEU A O 1
ATOM 1013 N N . ARG A 1 136 ? -6.055 -6.904 6.223 1.00 98.44 136 ARG A N 1
ATOM 1014 C CA . ARG A 1 136 ? -6.280 -7.726 5.027 1.00 98.44 136 ARG A CA 1
ATOM 1015 C C . ARG A 1 136 ? -5.841 -6.990 3.765 1.00 98.44 136 ARG A C 1
ATOM 1017 O O . ARG A 1 136 ? -5.014 -7.515 3.023 1.00 98.44 136 ARG A O 1
ATOM 1024 N N . LEU A 1 137 ? -6.308 -5.757 3.560 1.00 98.38 137 LEU A N 1
ATOM 1025 C CA . LEU A 1 137 ? -5.948 -4.968 2.377 1.00 98.38 137 LEU A CA 1
ATOM 1026 C C . LEU A 1 137 ? -4.455 -4.640 2.308 1.00 98.38 137 LEU A C 1
ATOM 1028 O O . LEU A 1 137 ? -3.887 -4.651 1.219 1.00 98.38 137 LEU A O 1
ATOM 1032 N N . GLN A 1 138 ? -3.796 -4.385 3.442 1.00 98.38 138 GLN A N 1
ATOM 1033 C CA . GLN A 1 138 ? -2.341 -4.198 3.456 1.00 98.38 138 GLN A CA 1
ATOM 1034 C C . GLN A 1 138 ? -1.593 -5.476 3.060 1.00 98.38 138 GLN A C 1
ATOM 1036 O O . GLN A 1 138 ? -0.585 -5.414 2.359 1.00 98.38 138 GLN A O 1
ATOM 1041 N N . THR A 1 139 ? -2.103 -6.640 3.462 1.00 98.38 139 THR A N 1
ATOM 1042 C CA . THR A 1 139 ? -1.535 -7.936 3.064 1.00 98.38 139 THR A CA 1
ATOM 1043 C C . THR A 1 139 ? -1.732 -8.194 1.567 1.00 98.38 139 THR A C 1
ATOM 1045 O O . THR A 1 139 ? -0.800 -8.618 0.886 1.00 98.38 139 THR A O 1
ATOM 1048 N N . GLU A 1 140 ? -2.913 -7.891 1.025 1.00 98.56 140 GLU A N 1
ATOM 1049 C CA . GLU A 1 140 ? -3.176 -7.966 -0.419 1.00 98.56 140 GLU A CA 1
ATOM 1050 C C . GLU A 1 140 ? -2.284 -7.002 -1.216 1.00 98.56 140 GLU A C 1
ATOM 1052 O O . GLU A 1 140 ? -1.716 -7.384 -2.242 1.00 98.56 140 GLU A O 1
ATOM 1057 N N . LEU A 1 141 ? -2.102 -5.773 -0.723 1.00 98.62 141 LEU A N 1
ATOM 1058 C CA . LEU A 1 141 ? -1.221 -4.782 -1.338 1.00 98.62 141 LEU A CA 1
ATOM 1059 C C . LEU A 1 141 ? 0.229 -5.274 -1.375 1.00 98.62 141 LEU A C 1
ATOM 1061 O O . LEU A 1 141 ? 0.880 -5.170 -2.413 1.00 98.62 141 LEU A O 1
ATOM 1065 N N . GLU A 1 142 ? 0.718 -5.873 -0.288 1.00 98.50 142 GLU A N 1
ATOM 1066 C CA . GLU A 1 142 ? 2.046 -6.491 -0.243 1.00 98.50 142 GLU A CA 1
ATOM 1067 C C . GLU A 1 142 ? 2.214 -7.550 -1.350 1.00 98.50 142 GLU A C 1
ATOM 1069 O O . GLU A 1 142 ? 3.221 -7.551 -2.061 1.00 98.50 142 GLU A O 1
ATOM 1074 N N . VAL A 1 143 ? 1.215 -8.418 -1.554 1.00 98.56 143 VAL A N 1
ATOM 1075 C CA . VAL A 1 143 ? 1.231 -9.441 -2.617 1.00 98.56 143 VAL A CA 1
ATOM 1076 C C . VAL A 1 143 ? 1.272 -8.805 -4.010 1.00 98.56 143 VAL A C 1
ATOM 1078 O O . VAL A 1 143 ? 2.078 -9.217 -4.850 1.00 98.56 143 VAL A O 1
ATOM 1081 N N . VAL A 1 144 ? 0.450 -7.781 -4.264 1.00 98.62 144 VAL A N 1
ATOM 1082 C CA . VAL A 1 144 ? 0.428 -7.072 -5.555 1.00 98.62 144 VAL A CA 1
ATOM 1083 C C . VAL A 1 144 ? 1.768 -6.398 -5.840 1.00 98.62 144 VAL A C 1
ATOM 1085 O O . VAL A 1 144 ? 2.277 -6.508 -6.956 1.00 98.62 144 VAL A O 1
ATOM 1088 N N . LEU A 1 145 ? 2.380 -5.760 -4.841 1.00 98.50 145 LEU A N 1
ATOM 1089 C CA . LEU A 1 145 ? 3.689 -5.127 -4.987 1.00 98.50 145 LEU A CA 1
ATOM 1090 C C . LEU A 1 145 ? 4.799 -6.151 -5.269 1.00 98.50 145 LEU A C 1
ATOM 1092 O O . LEU A 1 145 ? 5.657 -5.899 -6.115 1.00 98.50 145 LEU A O 1
ATOM 1096 N N . ARG A 1 146 ? 4.771 -7.334 -4.640 1.00 98.56 146 ARG A N 1
ATOM 1097 C CA . ARG A 1 146 ? 5.732 -8.413 -4.946 1.00 98.56 146 ARG A CA 1
ATOM 1098 C C . ARG A 1 146 ? 5.575 -8.891 -6.387 1.00 98.56 146 ARG A C 1
ATOM 1100 O O . ARG A 1 146 ? 6.559 -8.975 -7.116 1.00 98.56 146 ARG A O 1
ATOM 1107 N N . SER A 1 147 ? 4.333 -9.109 -6.821 1.00 98.56 147 SER A N 1
ATOM 1108 C CA . SER A 1 147 ? 4.019 -9.470 -8.208 1.00 98.56 147 SER A CA 1
ATOM 1109 C C . SER A 1 147 ? 4.485 -8.400 -9.204 1.00 98.56 147 SER A C 1
ATOM 1111 O O . SER A 1 147 ? 5.060 -8.740 -10.239 1.00 98.56 147 SER A O 1
ATOM 1113 N N . LYS A 1 148 ? 4.310 -7.112 -8.875 1.00 98.56 148 LYS A N 1
ATOM 1114 C CA . LYS A 1 148 ? 4.807 -5.982 -9.674 1.00 98.56 148 LYS A CA 1
ATOM 1115 C C . LYS A 1 148 ? 6.329 -6.014 -9.796 1.00 98.56 148 LYS A C 1
ATOM 1117 O O . LYS A 1 148 ? 6.851 -5.922 -10.903 1.00 98.56 148 LYS A O 1
ATOM 1122 N N . LEU A 1 149 ? 7.037 -6.211 -8.684 1.00 98.50 149 LEU A N 1
ATOM 1123 C CA . LEU A 1 149 ? 8.494 -6.323 -8.675 1.00 98.50 149 LEU A CA 1
ATOM 1124 C C . LEU A 1 149 ? 8.982 -7.513 -9.523 1.00 98.50 149 LEU A C 1
ATOM 1126 O O . LEU A 1 149 ? 9.952 -7.384 -10.267 1.00 98.50 149 LEU A O 1
ATOM 1130 N N . ASP A 1 150 ? 8.303 -8.658 -9.464 1.00 98.50 150 ASP A N 1
ATOM 1131 C CA . ASP A 1 150 ? 8.653 -9.829 -10.277 1.00 98.50 150 ASP A CA 1
ATOM 1132 C C . ASP A 1 150 ? 8.322 -9.653 -11.768 1.00 98.50 150 ASP A C 1
ATOM 1134 O O . ASP A 1 150 ? 9.003 -10.218 -12.626 1.00 98.50 150 ASP A O 1
ATOM 1138 N N . ALA A 1 151 ? 7.308 -8.856 -12.113 1.00 98.25 151 ALA A N 1
ATOM 1139 C CA . ALA A 1 151 ? 7.056 -8.437 -13.493 1.00 98.25 151 ALA A CA 1
ATOM 1140 C C . ALA A 1 151 ? 8.162 -7.501 -14.012 1.00 98.25 151 ALA A C 1
ATOM 1142 O O . ALA A 1 151 ? 8.642 -7.684 -15.129 1.00 98.25 151 ALA A O 1
ATOM 1143 N N . MET A 1 152 ? 8.643 -6.570 -13.178 1.00 97.81 152 MET A N 1
ATOM 1144 C CA . MET A 1 152 ? 9.764 -5.681 -13.513 1.00 97.81 152 MET A CA 1
ATOM 1145 C C . MET A 1 152 ? 11.059 -6.447 -13.786 1.00 97.81 152 MET A C 1
ATOM 1147 O O . MET A 1 152 ? 11.727 -6.174 -14.778 1.00 97.81 152 MET A O 1
ATOM 1151 N N . LYS A 1 153 ? 11.382 -7.460 -12.970 1.00 96.94 153 LYS A N 1
ATOM 1152 C CA . LYS A 1 153 ? 12.552 -8.332 -13.199 1.00 96.94 153 LYS A CA 1
ATOM 1153 C C . LYS A 1 153 ? 12.506 -9.061 -14.545 1.00 96.94 153 LYS A C 1
ATOM 1155 O O . LYS A 1 153 ? 13.553 -9.381 -15.094 1.00 96.94 153 LYS A O 1
ATOM 1160 N N . ARG A 1 154 ? 11.304 -9.342 -15.056 1.00 97.88 154 ARG A N 1
ATOM 1161 C CA . ARG A 1 154 ? 11.069 -10.011 -16.345 1.00 97.88 154 ARG A CA 1
ATOM 1162 C C . ARG A 1 154 ? 10.858 -9.032 -17.504 1.00 97.88 154 ARG A C 1
ATOM 1164 O O . ARG A 1 154 ? 10.635 -9.487 -18.618 1.00 97.88 154 ARG A O 1
ATOM 1171 N N . ALA A 1 155 ? 10.898 -7.723 -17.242 1.00 96.56 155 ALA A N 1
ATOM 1172 C CA . ALA A 1 155 ? 10.545 -6.668 -18.193 1.00 96.56 155 ALA A CA 1
ATOM 1173 C C . ALA A 1 155 ? 9.159 -6.863 -18.857 1.00 96.56 155 ALA A C 1
ATOM 1175 O O . ALA A 1 155 ? 8.944 -6.463 -19.999 1.00 96.56 155 ALA A O 1
ATOM 1176 N N . ASP A 1 156 ? 8.205 -7.459 -18.136 1.00 97.94 156 ASP A N 1
ATOM 1177 C CA . ASP A 1 156 ? 6.848 -7.722 -18.628 1.00 97.94 156 ASP A CA 1
ATOM 1178 C C . ASP A 1 156 ? 5.956 -6.488 -18.414 1.00 97.94 156 ASP A C 1
ATOM 1180 O O . ASP A 1 156 ? 5.388 -6.275 -17.338 1.00 97.94 156 ASP A O 1
ATOM 1184 N N . THR A 1 157 ? 5.859 -5.639 -19.438 1.00 97.00 157 THR A N 1
ATOM 1185 C CA . THR A 1 157 ? 5.138 -4.357 -19.376 1.00 97.00 157 THR A CA 1
ATOM 1186 C C . THR A 1 157 ? 3.639 -4.529 -19.139 1.00 97.00 157 THR A C 1
ATOM 1188 O O . THR A 1 157 ? 3.060 -3.775 -18.352 1.00 97.00 157 THR A O 1
ATOM 1191 N N . ALA A 1 158 ? 3.015 -5.544 -19.743 1.00 97.94 158 ALA A N 1
ATOM 1192 C CA . ALA A 1 158 ? 1.597 -5.840 -19.560 1.00 97.94 158 ALA A CA 1
ATOM 1193 C C . ALA A 1 158 ? 1.303 -6.249 -18.108 1.00 97.94 158 ALA A C 1
ATOM 1195 O O . ALA A 1 158 ? 0.366 -5.736 -17.483 1.00 97.94 158 ALA A O 1
ATOM 1196 N N . ALA A 1 159 ? 2.144 -7.106 -17.521 1.00 98.12 159 ALA A N 1
ATOM 1197 C CA . ALA A 1 159 ? 2.011 -7.489 -16.120 1.00 98.12 159 ALA A CA 1
ATOM 1198 C C . ALA A 1 159 ? 2.268 -6.313 -15.159 1.00 98.12 159 ALA A C 1
ATOM 1200 O O . ALA A 1 159 ? 1.546 -6.180 -14.166 1.00 98.12 159 ALA A O 1
ATOM 1201 N N . ILE A 1 160 ? 3.230 -5.426 -15.455 1.00 98.12 160 ILE A N 1
ATOM 1202 C CA . ILE A 1 160 ? 3.482 -4.206 -14.661 1.00 98.12 160 ILE A CA 1
ATOM 1203 C C . ILE A 1 160 ? 2.253 -3.289 -14.662 1.00 98.12 160 ILE A C 1
ATOM 1205 O O . ILE A 1 160 ? 1.845 -2.811 -13.598 1.00 98.12 160 ILE A O 1
ATOM 1209 N N . GLN A 1 161 ? 1.642 -3.052 -15.826 1.00 97.94 161 GLN A N 1
ATOM 1210 C CA . GLN A 1 161 ? 0.438 -2.223 -15.944 1.00 97.94 161 GLN A CA 1
ATOM 1211 C C . GLN A 1 161 ? -0.739 -2.840 -15.181 1.00 97.94 161 GLN A C 1
ATOM 1213 O O . GLN A 1 161 ? -1.382 -2.162 -14.378 1.00 97.94 161 GLN A O 1
ATOM 1218 N N . SER A 1 162 ? -0.965 -4.145 -15.354 1.00 98.31 162 SER A N 1
ATOM 1219 C CA . SER A 1 162 ? -2.007 -4.891 -14.642 1.00 98.31 162 SER A CA 1
ATOM 1220 C C . SER A 1 162 ? -1.836 -4.821 -13.117 1.00 98.31 162 SER A C 1
ATOM 1222 O O . SER A 1 162 ? -2.793 -4.552 -12.387 1.00 98.31 162 SER A O 1
ATOM 1224 N N . ALA A 1 163 ? -0.610 -5.009 -12.616 1.00 98.12 163 ALA A N 1
ATOM 1225 C CA . ALA A 1 163 ? -0.312 -4.893 -11.191 1.00 98.12 163 ALA A CA 1
ATOM 1226 C C . ALA A 1 163 ? -0.499 -3.457 -10.673 1.00 98.12 163 ALA A C 1
ATOM 1228 O O . ALA A 1 163 ? -1.059 -3.274 -9.595 1.00 98.12 163 ALA A O 1
ATOM 1229 N N . SER A 1 164 ? -0.109 -2.447 -11.456 1.00 98.31 164 SER A N 1
ATOM 1230 C CA . SER A 1 164 ? -0.284 -1.029 -11.101 1.00 98.31 164 SER A CA 1
ATOM 1231 C C . SER A 1 164 ? -1.762 -0.625 -11.030 1.00 98.31 164 SER A C 1
ATOM 1233 O O . SER A 1 164 ? -2.159 0.124 -10.140 1.00 98.31 164 SER A O 1
ATOM 1235 N N . ALA A 1 165 ? -2.608 -1.161 -11.916 1.00 98.38 165 ALA A N 1
ATOM 1236 C CA . ALA A 1 165 ? -4.052 -0.939 -11.855 1.00 98.38 165 ALA A CA 1
ATOM 1237 C C . ALA A 1 165 ? -4.667 -1.533 -10.574 1.00 98.38 165 ALA A C 1
ATOM 1239 O O . ALA A 1 165 ? -5.447 -0.862 -9.891 1.00 98.38 165 ALA A O 1
ATOM 1240 N N . ARG A 1 166 ? -4.276 -2.764 -10.205 1.00 98.62 166 ARG A N 1
ATOM 1241 C CA . ARG A 1 166 ? -4.702 -3.401 -8.943 1.00 98.62 166 ARG A CA 1
ATOM 1242 C C . ARG A 1 166 ? -4.221 -2.629 -7.715 1.00 98.62 166 ARG A C 1
ATOM 1244 O O . ARG A 1 166 ? -5.009 -2.391 -6.806 1.00 98.62 166 ARG A O 1
ATOM 1251 N N . GLU A 1 167 ? -2.961 -2.200 -7.711 1.00 98.56 167 GLU A N 1
ATOM 1252 C CA . GLU A 1 167 ? -2.387 -1.343 -6.666 1.00 98.56 167 GLU A CA 1
ATOM 1253 C C . GLU A 1 167 ? -3.232 -0.073 -6.475 1.00 98.56 167 GLU A C 1
ATOM 1255 O O . GLU A 1 167 ? -3.659 0.220 -5.359 1.00 98.56 167 GLU A O 1
ATOM 1260 N N . GLY A 1 168 ? -3.572 0.631 -7.560 1.00 98.19 168 GLY A N 1
ATOM 1261 C CA . GLY A 1 168 ? -4.395 1.842 -7.498 1.00 98.19 168 GLY A CA 1
ATOM 1262 C C . GLY A 1 168 ? -5.820 1.618 -6.968 1.00 98.19 168 GLY A C 1
ATOM 1263 O O . GLY A 1 168 ? -6.401 2.511 -6.347 1.00 98.19 168 GLY A O 1
ATOM 1264 N N . LEU A 1 169 ? -6.413 0.439 -7.182 1.00 98.50 169 LEU A N 1
ATOM 1265 C CA . LEU A 1 169 ? -7.700 0.071 -6.574 1.00 98.50 169 LEU A CA 1
ATOM 1266 C C . LEU A 1 169 ? -7.564 -0.155 -5.061 1.00 98.50 169 LEU A C 1
ATOM 1268 O O . LEU A 1 169 ? -8.357 0.388 -4.290 1.00 98.50 169 LEU A O 1
ATOM 1272 N N . LEU A 1 170 ? -6.536 -0.895 -4.635 1.00 97.88 170 LEU A N 1
ATOM 1273 C CA . LEU A 1 170 ? -6.277 -1.178 -3.221 1.00 97.88 170 LEU A CA 1
ATOM 1274 C C . LEU A 1 170 ? -5.955 0.094 -2.428 1.00 97.88 170 LEU A C 1
ATOM 1276 O O . LEU A 1 170 ? -6.508 0.290 -1.349 1.00 97.88 170 LEU A O 1
ATOM 1280 N N . VAL A 1 171 ? -5.134 0.994 -2.977 1.00 98.38 171 VAL A N 1
ATOM 1281 C CA . VAL A 1 171 ? -4.781 2.271 -2.330 1.00 98.38 171 VAL A CA 1
ATOM 1282 C C . VAL A 1 171 ? -6.014 3.150 -2.109 1.00 98.38 171 VAL A C 1
ATOM 1284 O O . VAL A 1 171 ? -6.183 3.709 -1.026 1.00 98.38 171 VAL A O 1
ATOM 1287 N N . ARG A 1 172 ? -6.920 3.235 -3.093 1.00 98.38 172 ARG A N 1
ATOM 1288 C CA . ARG A 1 172 ? -8.182 3.982 -2.941 1.00 98.38 172 ARG A CA 1
ATOM 1289 C C . ARG A 1 172 ? -9.065 3.397 -1.840 1.00 98.38 172 ARG A C 1
ATOM 1291 O O . ARG A 1 172 ? -9.600 4.146 -1.027 1.00 98.38 172 ARG A O 1
ATOM 1298 N N . ARG A 1 173 ? -9.181 2.067 -1.777 1.00 98.19 173 ARG A N 1
ATOM 1299 C CA . ARG A 1 173 ? -9.952 1.387 -0.727 1.00 98.19 173 ARG A CA 1
ATOM 1300 C C . ARG A 1 173 ? -9.325 1.570 0.658 1.00 98.19 173 ARG A C 1
ATOM 1302 O O . ARG A 1 173 ? -10.045 1.835 1.614 1.00 98.19 173 ARG A O 1
ATOM 1309 N N . LEU A 1 174 ? -7.998 1.496 0.766 1.00 97.88 174 LEU A N 1
ATOM 1310 C CA . LEU A 1 174 ? -7.272 1.789 2.005 1.00 97.88 174 LEU A CA 1
ATOM 1311 C C . LEU A 1 174 ? -7.523 3.224 2.483 1.00 97.88 174 LEU A C 1
ATOM 1313 O O . LEU A 1 174 ? -7.764 3.429 3.670 1.00 97.88 174 LEU A O 1
ATOM 1317 N N . ALA A 1 175 ? -7.513 4.203 1.573 1.00 97.81 175 ALA A N 1
ATOM 1318 C CA . ALA A 1 175 ? -7.806 5.595 1.910 1.00 97.81 175 ALA A CA 1
ATOM 1319 C C . ALA A 1 175 ? -9.235 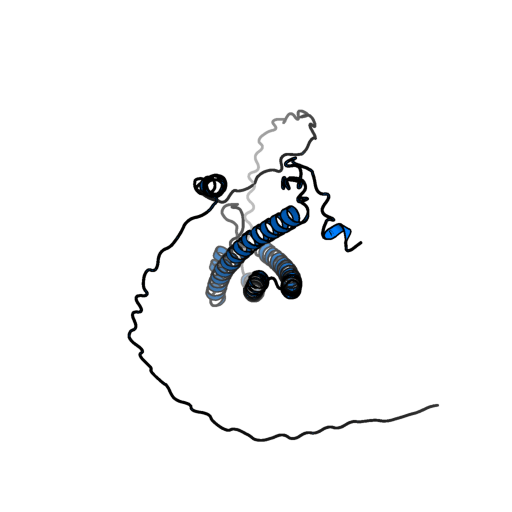5.771 2.452 1.00 97.81 175 ALA A C 1
ATOM 1321 O O . ALA A 1 175 ? -9.430 6.485 3.432 1.00 97.81 175 ALA A O 1
ATOM 1322 N N . GLU A 1 176 ? -10.220 5.085 1.866 1.00 98.00 176 GLU A N 1
ATOM 1323 C CA . GLU A 1 176 ? -11.602 5.095 2.357 1.00 98.00 176 GLU A CA 1
ATOM 1324 C C . GLU A 1 176 ? -11.723 4.529 3.778 1.00 98.00 176 GLU A C 1
ATOM 1326 O O . GLU A 1 176 ? -12.304 5.162 4.660 1.00 98.00 176 GLU A O 1
ATOM 1331 N N . LEU A 1 177 ? -11.120 3.368 4.036 1.00 96.88 177 LEU A N 1
ATOM 1332 C CA . LEU A 1 177 ? -11.149 2.767 5.370 1.00 96.88 177 LEU A CA 1
ATOM 1333 C C . LEU A 1 177 ? -10.382 3.599 6.403 1.00 96.88 177 LEU A C 1
ATOM 1335 O O . LEU A 1 177 ? -10.791 3.664 7.560 1.00 96.88 177 LEU A O 1
ATOM 1339 N N . ASP A 1 178 ? -9.298 4.269 6.004 1.00 96.00 178 ASP A N 1
ATOM 1340 C CA . ASP A 1 178 ? -8.564 5.177 6.887 1.00 96.00 178 ASP A CA 1
ATOM 1341 C C . ASP A 1 178 ? -9.398 6.411 7.269 1.00 96.00 178 ASP A C 1
ATOM 1343 O O . ASP A 1 178 ? -9.335 6.855 8.420 1.00 96.00 178 ASP A O 1
ATOM 1347 N N . ARG A 1 179 ? -10.224 6.930 6.346 1.00 96.25 179 ARG A N 1
ATOM 1348 C CA . ARG A 1 179 ? -11.210 7.985 6.647 1.00 96.25 179 ARG A CA 1
ATOM 1349 C C . ARG A 1 179 ? -12.244 7.506 7.659 1.00 96.25 179 ARG A C 1
ATOM 1351 O O . ARG A 1 179 ? -12.353 8.117 8.719 1.00 96.25 179 ARG A O 1
ATOM 1358 N N . ARG A 1 180 ? -12.887 6.359 7.412 1.00 95.31 180 ARG A N 1
ATOM 1359 C CA . ARG A 1 180 ? -13.817 5.739 8.376 1.00 95.31 180 ARG A CA 1
ATOM 1360 C C . ARG A 1 180 ? -13.182 5.510 9.741 1.00 95.31 180 ARG A C 1
ATOM 1362 O O . ARG A 1 180 ? -13.805 5.762 10.767 1.00 95.31 180 ARG A O 1
ATOM 1369 N N . ARG A 1 181 ? -11.916 5.085 9.779 1.00 94.88 181 ARG A N 1
ATOM 1370 C CA . ARG A 1 181 ? -11.184 4.900 11.040 1.00 94.88 181 ARG A CA 1
ATOM 1371 C C . ARG A 1 181 ? -11.068 6.221 11.790 1.00 94.88 181 ARG A C 1
ATOM 1373 O O . ARG A 1 181 ? -11.289 6.256 12.995 1.00 94.88 181 ARG A O 1
ATOM 1380 N N . LYS A 1 182 ? -10.710 7.304 11.096 1.00 91.44 182 LYS A N 1
ATOM 1381 C CA . LYS A 1 182 ? -10.613 8.646 11.690 1.00 91.44 182 LYS A CA 1
ATOM 1382 C C . LYS A 1 182 ? -11.968 9.141 12.198 1.00 91.44 182 LYS A C 1
ATOM 1384 O O . LYS A 1 182 ? -12.005 9.716 13.279 1.00 91.44 182 LYS A O 1
ATOM 1389 N N . GLU A 1 183 ? -13.051 8.881 11.470 1.00 91.38 183 GLU A N 1
ATOM 1390 C CA . GLU A 1 183 ? -14.421 9.233 11.872 1.00 91.38 183 GLU A CA 1
ATOM 1391 C C . GLU A 1 183 ? -14.852 8.493 13.146 1.00 91.38 183 GLU A C 1
ATOM 1393 O O . GLU A 1 183 ? -15.256 9.135 14.117 1.00 91.38 183 GLU A O 1
ATOM 1398 N N . LEU A 1 184 ? -14.665 7.167 13.200 1.00 90.62 184 LEU A N 1
ATOM 1399 C CA . LEU A 1 184 ? -14.944 6.370 14.403 1.00 90.62 184 LEU A CA 1
ATOM 1400 C C . LEU A 1 184 ? -14.104 6.836 15.602 1.00 90.62 184 LEU A C 1
ATOM 1402 O O . LEU A 1 184 ? -14.608 6.979 16.715 1.00 90.62 184 LEU A O 1
ATOM 1406 N N . LEU A 1 185 ? -12.819 7.133 15.379 1.00 89.38 185 LEU A N 1
ATOM 1407 C CA . LEU A 1 185 ? -11.929 7.624 16.434 1.00 89.38 185 LEU A CA 1
ATOM 1408 C C . LEU A 1 185 ? -12.271 9.043 16.902 1.00 89.38 185 LEU A C 1
ATOM 1410 O O . LEU A 1 185 ? -11.974 9.377 18.052 1.00 89.38 185 LEU A O 1
ATOM 1414 N N . ALA A 1 186 ? -12.864 9.883 16.049 1.00 86.69 186 ALA A N 1
ATOM 1415 C CA . ALA A 1 186 ? -13.300 11.228 16.415 1.00 86.69 186 ALA A CA 1
ATOM 1416 C C . ALA A 1 186 ? -14.506 11.188 17.365 1.00 86.69 186 ALA A C 1
ATOM 1418 O O . ALA A 1 186 ? -14.534 11.947 18.335 1.00 86.69 186 ALA A O 1
ATOM 1419 N N . GLY A 1 187 ? -15.440 10.257 17.140 1.00 84.94 187 GLY A N 1
ATOM 1420 C CA . GLY A 1 187 ? -16.611 10.046 17.998 1.00 84.94 187 GLY A CA 1
ATOM 1421 C C . GLY A 1 187 ? -16.292 9.476 19.385 1.00 84.94 187 GLY A C 1
ATOM 1422 O O . GLY A 1 187 ? -17.115 9.574 20.293 1.00 84.94 187 GLY A O 1
ATOM 1423 N N . TRP A 1 188 ? -15.095 8.916 19.588 1.00 84.69 188 TRP A N 1
ATOM 1424 C CA . TRP A 1 188 ? -14.769 8.229 20.835 1.00 84.69 188 TRP A CA 1
ATOM 1425 C C . TRP A 1 188 ? -14.479 9.199 21.999 1.00 84.69 188 TRP A C 1
ATOM 1427 O O . TRP A 1 188 ? -13.561 10.027 21.902 1.00 84.69 188 TRP A O 1
ATOM 1437 N N . PRO A 1 189 ? -15.175 9.079 23.148 1.00 74.94 189 PRO A N 1
ATOM 1438 C CA . PRO A 1 189 ? -14.961 9.924 24.319 1.00 74.94 189 PRO A CA 1
ATOM 1439 C C . PRO A 1 189 ? -13.793 9.399 25.171 1.00 74.94 189 PRO A C 1
ATOM 1441 O O . PRO A 1 189 ? -13.992 8.945 26.296 1.00 74.94 189 PRO A O 1
ATOM 1444 N N . VAL A 1 190 ? -12.563 9.421 24.642 1.00 70.75 190 VAL A N 1
ATOM 1445 C CA . VAL A 1 190 ? -11.358 9.216 25.469 1.00 70.75 190 VAL A CA 1
ATOM 1446 C C . VAL A 1 190 ? -10.868 10.586 25.942 1.00 70.75 190 VAL A C 1
ATOM 1448 O O . VAL A 1 190 ? -10.583 11.439 25.089 1.00 70.75 190 VAL A O 1
ATOM 1451 N N . PRO A 1 191 ? -10.751 10.827 27.262 1.00 67.44 191 PRO A N 1
ATOM 1452 C CA . PRO A 1 191 ? -10.086 12.017 27.775 1.00 67.44 191 PRO A CA 1
ATOM 1453 C C . PRO A 1 191 ? -8.681 12.089 27.174 1.00 67.44 191 PRO A C 1
ATOM 1455 O O . PRO A 1 191 ? -7.947 11.106 27.225 1.00 67.44 191 PRO A O 1
ATOM 1458 N N . ASN A 1 192 ? -8.305 13.221 26.577 1.00 69.31 192 ASN A N 1
ATOM 1459 C CA . ASN A 1 192 ? -6.916 13.479 26.202 1.00 69.31 192 ASN A CA 1
ATOM 1460 C C . ASN A 1 192 ? -6.271 14.271 27.351 1.00 69.31 192 ASN A C 1
ATOM 1462 O O . ASN A 1 192 ? -6.349 15.500 27.339 1.00 69.31 192 ASN A O 1
ATOM 1466 N N . PRO A 1 193 ? -5.687 13.606 28.366 1.00 61.88 193 PRO A N 1
ATOM 1467 C CA . PRO A 1 193 ? -5.248 14.265 29.594 1.00 61.88 193 PRO A CA 1
ATOM 1468 C C . PRO A 1 193 ? -4.089 15.248 29.394 1.00 61.88 193 PRO A C 1
ATOM 1470 O O . PRO A 1 193 ? -3.764 15.977 30.324 1.00 61.88 193 PRO A O 1
ATOM 1473 N N . ARG A 1 194 ? -3.441 15.273 28.221 1.00 63.78 194 ARG A N 1
ATOM 1474 C CA . ARG A 1 194 ? -2.232 16.082 27.991 1.00 63.78 194 ARG A CA 1
ATOM 1475 C C . ARG A 1 194 ? -2.333 17.082 26.847 1.00 63.78 194 ARG A C 1
ATOM 1477 O O . ARG A 1 194 ? -1.351 17.750 26.554 1.00 63.78 194 ARG A O 1
ATOM 1484 N N . GLY A 1 195 ? -3.480 17.172 26.168 1.00 63.72 195 GLY A N 1
ATOM 1485 C CA . GLY A 1 195 ? -3.579 17.964 24.934 1.00 63.72 195 GLY A CA 1
ATOM 1486 C C . GLY A 1 195 ? -2.574 17.525 23.856 1.00 63.72 195 GLY A C 1
ATOM 1487 O O . GLY A 1 195 ? -2.338 18.255 22.897 1.00 63.72 195 GLY A O 1
ATOM 1488 N N . GLU A 1 196 ? -1.966 16.344 24.009 1.00 58.78 196 GLU A N 1
ATOM 1489 C CA . GLU A 1 196 ? -0.923 15.852 23.120 1.00 58.78 196 GLU A CA 1
ATOM 1490 C C . GLU A 1 196 ? -1.529 15.359 21.805 1.00 58.78 196 GLU A C 1
ATOM 1492 O O . GLU A 1 196 ? -2.648 14.835 21.742 1.00 58.78 196 GLU A O 1
ATOM 1497 N N . ALA A 1 197 ? -0.763 15.587 20.740 1.00 55.12 197 ALA A N 1
ATOM 1498 C CA . ALA A 1 197 ? -1.138 15.331 19.364 1.00 55.12 197 ALA A CA 1
ATOM 1499 C C . ALA A 1 197 ? -1.295 13.826 19.079 1.00 55.12 197 ALA A C 1
ATOM 1501 O O . ALA A 1 197 ? -0.408 13.031 19.373 1.00 55.12 197 ALA A O 1
ATOM 1502 N N . ALA A 1 198 ? -2.407 13.499 18.415 1.00 60.59 198 ALA A N 1
ATOM 1503 C CA . ALA A 1 198 ? -2.818 12.191 17.899 1.00 60.59 198 ALA A CA 1
ATOM 1504 C C . ALA A 1 198 ? -3.134 11.109 18.954 1.00 60.59 198 ALA A C 1
ATOM 1506 O O . ALA A 1 198 ? -2.261 10.519 19.584 1.00 60.59 198 ALA A O 1
ATOM 1507 N N . ARG A 1 199 ? -4.429 10.771 19.060 1.00 69.69 199 ARG A N 1
ATOM 1508 C CA . ARG A 1 199 ? -4.917 9.597 19.800 1.00 69.69 199 ARG A CA 1
ATOM 1509 C C . ARG A 1 199 ? -4.274 8.332 19.222 1.00 69.69 199 ARG A C 1
ATOM 1511 O O . ARG A 1 199 ? -4.450 8.040 18.039 1.00 69.69 199 ARG A O 1
ATOM 1518 N N . THR A 1 200 ? -3.543 7.578 20.041 1.00 82.19 200 THR A N 1
ATOM 1519 C CA . THR A 1 200 ? -2.945 6.303 19.618 1.00 82.19 200 THR A CA 1
ATOM 1520 C C . THR A 1 200 ? -3.914 5.143 19.865 1.00 82.19 200 THR A C 1
ATOM 1522 O O . THR A 1 200 ? -4.645 5.135 20.854 1.00 82.19 200 THR A O 1
ATOM 1525 N N . LEU A 1 201 ? -3.915 4.135 18.980 1.00 88.38 201 LEU A N 1
ATOM 1526 C CA . LEU A 1 201 ? -4.745 2.927 19.143 1.00 88.38 201 LEU A CA 1
ATOM 1527 C C . LEU A 1 201 ? -4.433 2.177 20.450 1.00 88.38 201 LEU A C 1
ATOM 1529 O O . LEU A 1 201 ? -5.324 1.561 21.022 1.00 88.38 201 LEU A O 1
ATOM 1533 N N . SER A 1 202 ? -3.194 2.267 20.948 1.00 87.44 202 SER A N 1
ATOM 1534 C CA . SER A 1 202 ? -2.785 1.662 22.221 1.00 87.44 202 SER A CA 1
ATOM 1535 C C . SER A 1 202 ? -3.531 2.256 23.417 1.00 87.44 202 SER A C 1
ATOM 1537 O O . SER A 1 202 ? -4.038 1.507 24.244 1.00 87.44 202 SER A O 1
ATOM 1539 N N . MET A 1 203 ? -3.663 3.588 23.477 1.00 86.75 203 MET A N 1
ATOM 1540 C CA . MET A 1 203 ? -4.417 4.253 24.549 1.00 86.75 203 MET A CA 1
ATOM 1541 C C . MET A 1 203 ? -5.897 3.869 24.518 1.00 86.75 203 MET A C 1
ATOM 1543 O O . MET A 1 203 ? -6.526 3.707 25.560 1.00 86.75 203 MET A O 1
ATOM 1547 N N . LEU A 1 204 ? -6.463 3.708 23.318 1.00 88.81 204 LEU A N 1
ATOM 1548 C CA . LEU A 1 204 ? -7.852 3.284 23.176 1.00 88.81 204 LEU A CA 1
ATOM 1549 C C . LEU A 1 204 ? -8.035 1.832 23.632 1.00 88.81 204 LEU A C 1
ATOM 1551 O O . LEU A 1 204 ? -8.974 1.551 24.372 1.00 88.81 204 LEU A O 1
ATOM 1555 N N . ALA A 1 205 ? -7.102 0.941 23.287 1.00 91.75 205 ALA A N 1
ATOM 1556 C CA . ALA A 1 205 ? -7.121 -0.449 23.734 1.00 91.75 205 ALA A CA 1
ATOM 1557 C C . ALA A 1 205 ? -7.069 -0.586 25.267 1.00 91.75 205 ALA A C 1
ATOM 1559 O O . ALA A 1 205 ? -7.743 -1.450 25.817 1.00 91.75 205 ALA A O 1
ATOM 1560 N N . GLU A 1 206 ? -6.326 0.273 25.973 1.00 90.44 206 GLU A N 1
ATOM 1561 C CA . GLU A 1 206 ? -6.264 0.274 27.446 1.00 90.44 206 GLU A CA 1
ATOM 1562 C C . GLU A 1 206 ? -7.593 0.639 28.118 1.00 90.44 206 GLU A C 1
ATOM 1564 O O . GLU A 1 206 ? -7.848 0.209 29.240 1.00 90.44 206 GLU A O 1
ATOM 1569 N N . SER A 1 207 ? -8.448 1.404 27.434 1.00 88.38 207 SER A N 1
ATOM 1570 C CA . SER A 1 207 ? -9.770 1.792 27.941 1.00 88.38 207 SER A CA 1
ATOM 1571 C C . SER A 1 207 ? -10.858 0.734 27.729 1.00 88.38 207 SER A C 1
ATOM 1573 O O . SER A 1 207 ? -11.983 0.908 28.198 1.00 88.38 207 SER A O 1
ATOM 1575 N N . LEU A 1 208 ? -10.539 -0.341 27.005 1.00 90.38 208 LEU A N 1
ATOM 1576 C CA . LEU A 1 208 ? -11.476 -1.398 26.648 1.00 90.38 208 LEU A CA 1
ATOM 1577 C C . LEU A 1 208 ? -11.346 -2.605 27.571 1.00 90.38 208 LEU A C 1
ATOM 1579 O O . LEU A 1 208 ? -10.265 -2.945 28.052 1.00 90.38 208 LEU A O 1
ATOM 1583 N N . ASN A 1 209 ? -12.468 -3.295 27.755 1.00 91.62 209 ASN A N 1
ATOM 1584 C CA . ASN A 1 209 ? -12.500 -4.573 28.449 1.00 91.62 209 ASN A CA 1
ATOM 1585 C C . ASN A 1 209 ? -11.964 -5.700 27.547 1.00 91.62 209 ASN A C 1
ATOM 1587 O O . ASN A 1 209 ? -11.949 -5.602 26.313 1.00 91.62 209 ASN A O 1
ATOM 1591 N N . GLU A 1 210 ? -11.546 -6.804 28.163 1.00 93.69 210 GLU A N 1
ATOM 1592 C CA . GLU A 1 210 ? -11.279 -8.038 27.419 1.00 93.69 210 GLU A CA 1
ATOM 1593 C C . GLU A 1 210 ? -12.590 -8.604 26.845 1.00 93.69 210 GLU A C 1
ATOM 1595 O O . GLU A 1 210 ? -13.624 -8.504 27.510 1.00 93.69 210 GLU A O 1
ATOM 1600 N N . PRO A 1 211 ? -12.594 -9.178 25.621 1.00 94.00 211 PRO A N 1
ATOM 1601 C CA . PRO A 1 211 ? -11.448 -9.576 24.785 1.00 94.00 211 PRO A CA 1
ATOM 1602 C C . PRO A 1 211 ? -10.973 -8.518 23.764 1.00 94.00 211 PRO A C 1
ATOM 1604 O O . PRO A 1 211 ? -10.069 -8.782 22.962 1.00 94.00 211 PRO A O 1
ATOM 1607 N N . HIS A 1 212 ? -11.607 -7.342 23.719 1.00 94.19 212 HIS A N 1
ATOM 1608 C CA . HIS A 1 212 ? -11.352 -6.342 22.675 1.00 94.19 212 HIS A CA 1
ATOM 1609 C C . HIS A 1 212 ? -9.965 -5.711 22.801 1.00 94.19 212 HIS A C 1
ATOM 1611 O O . HIS A 1 212 ? -9.297 -5.493 21.788 1.00 94.19 212 HIS A O 1
ATOM 1617 N N . ARG A 1 213 ? -9.500 -5.480 24.034 1.00 94.69 213 ARG A N 1
ATOM 1618 C CA . ARG A 1 213 ? -8.163 -4.945 24.319 1.00 94.69 213 ARG A CA 1
ATOM 1619 C C . ARG A 1 213 ? -7.053 -5.790 23.691 1.00 94.69 213 ARG A C 1
ATOM 1621 O O . ARG A 1 213 ? -6.219 -5.252 22.952 1.00 94.69 213 ARG A O 1
ATOM 1628 N N . GLY A 1 214 ? -7.052 -7.102 23.943 1.00 95.88 214 GLY A N 1
ATOM 1629 C CA . GLY A 1 214 ? -6.064 -8.019 23.372 1.00 95.88 214 GLY A CA 1
ATOM 1630 C C . GLY A 1 214 ? -6.092 -8.037 21.841 1.00 95.88 214 GLY A C 1
ATOM 1631 O O . GLY A 1 214 ? -5.051 -7.865 21.198 1.00 95.88 214 GLY A O 1
ATOM 1632 N N . ARG A 1 215 ? -7.287 -8.161 21.244 1.00 96.75 215 ARG A N 1
ATOM 1633 C CA . ARG A 1 215 ? -7.464 -8.172 19.779 1.00 96.75 215 ARG A CA 1
ATOM 1634 C C . ARG A 1 215 ? -6.973 -6.885 19.126 1.00 96.75 215 ARG A C 1
ATOM 1636 O O . ARG A 1 215 ? -6.194 -6.932 18.178 1.00 96.75 215 ARG A O 1
ATOM 1643 N N . MET A 1 216 ? -7.369 -5.734 19.659 1.00 95.81 216 MET A N 1
ATOM 1644 C CA . MET A 1 216 ? -6.986 -4.435 19.111 1.00 95.81 216 MET A CA 1
ATOM 1645 C C . MET A 1 216 ? -5.478 -4.198 19.182 1.00 95.81 216 MET A C 1
ATOM 1647 O O . MET A 1 216 ? -4.880 -3.715 18.221 1.00 95.81 216 MET A O 1
ATOM 1651 N N . THR A 1 217 ? -4.848 -4.590 20.291 1.00 95.69 217 THR A N 1
ATOM 1652 C CA . THR A 1 217 ? -3.393 -4.489 20.461 1.00 95.69 217 THR A CA 1
ATOM 1653 C C . THR A 1 217 ? -2.657 -5.361 19.440 1.00 95.69 217 THR A C 1
ATOM 1655 O O . THR A 1 217 ? -1.703 -4.899 18.805 1.00 95.69 217 THR A O 1
ATOM 1658 N N . ALA A 1 218 ? -3.127 -6.595 19.227 1.00 96.75 218 ALA A N 1
ATOM 1659 C CA . ALA A 1 218 ? -2.564 -7.509 18.236 1.00 96.75 218 ALA A CA 1
ATOM 1660 C C . ALA A 1 218 ? -2.723 -6.977 16.800 1.00 96.75 218 ALA A C 1
ATOM 1662 O O . ALA A 1 218 ? -1.750 -6.948 16.044 1.00 96.75 218 ALA A O 1
ATOM 1663 N N . LEU A 1 219 ? -3.911 -6.483 16.439 1.00 96.62 219 LEU A N 1
ATOM 1664 C CA . LEU A 1 219 ? -4.179 -5.906 15.118 1.00 96.62 219 LEU A CA 1
ATOM 1665 C C . LEU A 1 219 ? -3.354 -4.645 14.863 1.00 96.62 219 LEU A C 1
ATOM 1667 O O . LEU A 1 219 ? -2.778 -4.497 13.787 1.00 96.62 219 LEU A O 1
ATOM 1671 N N . ALA A 1 220 ? -3.221 -3.761 15.853 1.00 95.56 220 ALA A N 1
ATOM 1672 C CA . ALA A 1 220 ? -2.388 -2.567 15.735 1.00 95.56 220 ALA A CA 1
ATOM 1673 C C . ALA A 1 220 ? -0.901 -2.919 15.545 1.00 95.56 220 ALA A C 1
ATOM 1675 O O . ALA A 1 220 ? -0.199 -2.274 14.760 1.00 95.56 220 ALA A O 1
ATOM 1676 N N . ALA A 1 221 ? -0.399 -3.946 16.237 1.00 95.50 221 ALA A N 1
ATOM 1677 C CA . ALA A 1 221 ? 0.954 -4.455 16.024 1.00 95.50 221 ALA A CA 1
ATOM 1678 C C . ALA A 1 221 ? 1.125 -5.048 14.614 1.00 95.50 221 ALA A C 1
ATOM 1680 O O . ALA A 1 221 ? 2.055 -4.660 13.903 1.00 95.50 221 ALA A O 1
ATOM 1681 N N . GLY A 1 222 ? 0.195 -5.906 14.182 1.00 96.88 222 GLY A N 1
ATOM 1682 C CA . GLY A 1 222 ? 0.201 -6.502 12.846 1.00 96.88 222 GLY A CA 1
ATOM 1683 C C . GLY A 1 222 ? 0.138 -5.456 11.732 1.00 96.88 222 GLY A C 1
ATOM 1684 O O . GLY A 1 222 ? 0.906 -5.523 10.773 1.00 96.88 222 GLY A O 1
ATOM 1685 N N . LEU A 1 223 ? -0.705 -4.432 11.883 1.00 96.81 223 LEU A N 1
ATOM 1686 C CA . LEU A 1 223 ? -0.838 -3.356 10.905 1.00 96.81 223 LEU A CA 1
ATOM 1687 C C . LEU A 1 223 ? 0.454 -2.540 10.785 1.00 96.81 223 LEU A C 1
ATOM 1689 O O . LEU A 1 223 ? 0.897 -2.277 9.671 1.00 96.81 223 LEU A O 1
ATOM 1693 N N . ARG A 1 224 ? 1.105 -2.194 11.907 1.00 96.31 224 ARG A N 1
ATOM 1694 C CA . ARG A 1 224 ? 2.412 -1.506 11.889 1.00 96.31 224 ARG A CA 1
ATOM 1695 C C . ARG A 1 224 ? 3.468 -2.321 11.148 1.00 96.31 224 ARG A C 1
ATOM 1697 O O . ARG A 1 224 ? 4.184 -1.772 10.314 1.00 96.31 224 ARG A O 1
ATOM 1704 N N . GLN A 1 225 ? 3.534 -3.623 11.421 1.00 97.38 225 GLN A N 1
ATOM 1705 C CA . GLN A 1 225 ? 4.464 -4.523 10.744 1.00 97.38 225 GLN A CA 1
ATOM 1706 C C . GLN A 1 225 ? 4.202 -4.573 9.232 1.00 97.38 225 GLN A C 1
ATOM 1708 O O . GLN A 1 225 ? 5.141 -4.459 8.445 1.00 97.38 225 GLN A O 1
ATOM 1713 N N . ARG A 1 226 ? 2.937 -4.706 8.813 1.00 97.38 226 ARG A N 1
ATOM 1714 C CA . ARG A 1 226 ? 2.570 -4.773 7.390 1.00 97.38 226 ARG A CA 1
ATOM 1715 C C . ARG A 1 226 ? 2.811 -3.464 6.656 1.00 97.38 226 ARG A C 1
ATOM 1717 O O . ARG A 1 226 ? 3.374 -3.488 5.569 1.00 97.38 226 ARG A O 1
ATOM 1724 N N . VAL A 1 227 ? 2.467 -2.328 7.259 1.00 97.56 227 VAL A N 1
ATOM 1725 C CA . VAL A 1 227 ? 2.742 -1.006 6.678 1.00 97.56 227 VAL A CA 1
ATOM 1726 C C . VAL A 1 227 ? 4.244 -0.803 6.473 1.00 97.56 227 VAL A C 1
ATOM 1728 O O . VAL A 1 227 ? 4.652 -0.348 5.408 1.00 97.56 227 VAL A O 1
ATOM 1731 N N . ALA A 1 228 ? 5.077 -1.190 7.446 1.00 97.69 228 ALA A N 1
ATOM 1732 C CA . ALA A 1 228 ? 6.530 -1.120 7.300 1.00 97.69 228 ALA A CA 1
ATOM 1733 C C . ALA A 1 228 ? 7.044 -2.019 6.159 1.00 97.69 228 ALA A C 1
ATOM 1735 O O . ALA A 1 228 ? 7.873 -1.583 5.362 1.00 97.69 228 ALA A O 1
ATOM 1736 N N . ALA A 1 229 ? 6.520 -3.243 6.038 1.00 97.56 229 ALA A N 1
ATOM 1737 C CA . ALA A 1 229 ? 6.883 -4.163 4.958 1.00 97.56 229 ALA A CA 1
ATOM 1738 C C . ALA A 1 229 ? 6.484 -3.631 3.568 1.00 97.56 229 ALA A C 1
ATOM 1740 O O . ALA A 1 229 ? 7.284 -3.678 2.633 1.00 97.56 229 ALA A O 1
ATOM 1741 N N . VAL A 1 230 ? 5.272 -3.081 3.439 1.00 98.25 230 VAL A N 1
ATOM 1742 C CA . VAL A 1 230 ? 4.783 -2.439 2.208 1.00 98.25 230 VAL A CA 1
ATOM 1743 C C . VAL A 1 230 ? 5.648 -1.231 1.842 1.00 98.25 230 VAL A C 1
ATOM 1745 O O . VAL A 1 230 ? 6.028 -1.090 0.681 1.00 98.25 230 VAL A O 1
ATOM 1748 N N . ALA A 1 231 ? 6.006 -0.388 2.816 1.00 98.19 231 ALA A N 1
ATOM 1749 C CA . ALA A 1 231 ? 6.851 0.783 2.590 1.00 98.19 231 ALA A CA 1
ATOM 1750 C C . ALA A 1 231 ? 8.253 0.402 2.086 1.00 98.19 231 ALA A C 1
ATOM 1752 O O . ALA A 1 231 ? 8.750 1.002 1.132 1.00 98.19 231 ALA A O 1
ATOM 1753 N N . GLU A 1 232 ? 8.869 -0.624 2.680 1.00 98.38 232 GLU A N 1
ATOM 1754 C CA . GLU A 1 232 ? 10.176 -1.117 2.240 1.00 98.38 232 GLU A CA 1
ATOM 1755 C C . GLU A 1 232 ? 10.111 -1.694 0.820 1.00 98.38 232 GLU A C 1
ATOM 1757 O O . GLU A 1 232 ? 10.933 -1.366 -0.036 1.00 98.38 232 GLU A O 1
ATOM 1762 N N . LEU A 1 233 ? 9.087 -2.495 0.520 1.00 98.25 233 LEU A N 1
ATOM 1763 C CA . LEU A 1 233 ? 8.909 -3.062 -0.814 1.00 98.25 233 LEU A CA 1
ATOM 1764 C C . LEU A 1 233 ? 8.655 -1.982 -1.875 1.00 98.25 233 LEU A C 1
ATOM 1766 O O . LEU A 1 233 ? 9.219 -2.038 -2.969 1.00 98.25 233 LEU A O 1
ATOM 1770 N N . HIS A 1 234 ? 7.851 -0.971 -1.545 1.00 98.19 234 HIS A N 1
ATOM 1771 C CA . HIS A 1 234 ? 7.615 0.169 -2.424 1.00 98.19 234 HIS A CA 1
ATOM 1772 C C . HIS A 1 234 ? 8.909 0.956 -2.683 1.00 98.19 234 HIS A C 1
ATOM 1774 O O . HIS A 1 234 ? 9.193 1.316 -3.825 1.00 98.19 234 HIS A O 1
ATOM 1780 N N . ARG A 1 235 ? 9.758 1.145 -1.661 1.00 98.50 235 ARG A N 1
ATOM 1781 C CA . ARG A 1 235 ? 11.083 1.764 -1.822 1.00 98.50 235 ARG A CA 1
ATOM 1782 C C . ARG A 1 235 ? 11.955 0.997 -2.818 1.00 98.50 235 ARG A C 1
ATOM 1784 O O . ARG A 1 235 ? 12.585 1.619 -3.675 1.00 98.50 235 ARG A O 1
ATOM 1791 N N . VAL A 1 236 ? 11.975 -0.334 -2.735 1.00 98.56 236 VAL A N 1
ATOM 1792 C CA . VAL A 1 236 ? 12.700 -1.187 -3.691 1.00 98.56 236 VAL A CA 1
ATOM 1793 C C . VAL A 1 236 ? 12.155 -1.005 -5.108 1.00 98.56 236 VAL A C 1
ATOM 1795 O O . VAL A 1 236 ? 12.936 -0.790 -6.033 1.00 98.56 236 VAL A O 1
ATOM 1798 N N . ILE A 1 237 ? 10.831 -1.027 -5.287 1.00 98.19 237 ILE A N 1
ATOM 1799 C CA . ILE A 1 237 ? 10.184 -0.821 -6.594 1.00 98.19 237 ILE A CA 1
ATOM 1800 C C . ILE A 1 237 ? 10.576 0.530 -7.201 1.00 98.19 237 ILE A C 1
ATOM 1802 O O . ILE A 1 237 ? 10.897 0.589 -8.389 1.00 98.19 237 ILE A O 1
ATOM 1806 N N . THR A 1 238 ? 10.614 1.600 -6.405 1.00 98.31 238 THR A N 1
ATOM 1807 C CA . THR A 1 238 ? 11.041 2.931 -6.864 1.00 98.31 238 THR A CA 1
ATOM 1808 C C . THR A 1 238 ? 12.487 2.931 -7.361 1.00 98.31 238 THR A C 1
ATOM 1810 O O . THR A 1 238 ? 12.764 3.471 -8.431 1.00 98.31 238 THR A O 1
ATOM 1813 N N . ILE A 1 239 ? 13.406 2.281 -6.638 1.00 98.44 239 ILE A N 1
ATOM 1814 C CA . ILE A 1 239 ? 14.818 2.170 -7.045 1.00 98.44 239 ILE A CA 1
ATOM 1815 C C . ILE A 1 239 ? 14.948 1.386 -8.357 1.00 98.44 239 ILE A C 1
ATOM 1817 O O . ILE A 1 239 ? 15.620 1.845 -9.278 1.00 98.44 239 ILE A O 1
ATOM 1821 N N . VAL A 1 240 ? 14.285 0.230 -8.466 1.00 97.75 240 VAL A N 1
ATOM 1822 C CA . VAL A 1 240 ? 14.330 -0.596 -9.684 1.00 97.75 240 VAL A CA 1
ATOM 1823 C C . VAL A 1 240 ? 13.725 0.156 -10.870 1.00 97.75 240 VAL A C 1
ATOM 1825 O O . VAL A 1 240 ? 14.296 0.136 -11.956 1.00 97.75 240 VAL A O 1
ATOM 1828 N N . SER A 1 241 ? 12.614 0.868 -10.666 1.00 97.25 241 SER A N 1
ATOM 1829 C CA . SER A 1 241 ? 11.973 1.667 -11.719 1.00 97.25 241 SER A CA 1
ATOM 1830 C C . SER A 1 241 ? 12.917 2.748 -12.248 1.00 97.25 241 SER A C 1
ATOM 1832 O O . SER A 1 241 ? 13.038 2.923 -13.460 1.00 97.25 241 SER A O 1
ATOM 1834 N N . ALA A 1 242 ? 13.616 3.448 -11.349 1.00 97.94 242 ALA A N 1
ATOM 1835 C CA . ALA A 1 242 ? 14.586 4.472 -11.722 1.00 97.94 242 ALA A CA 1
ATOM 1836 C C . ALA A 1 242 ? 15.763 3.888 -12.524 1.00 97.94 242 ALA A C 1
ATOM 1838 O O . ALA A 1 242 ? 16.151 4.463 -13.540 1.00 97.94 242 ALA A O 1
ATOM 1839 N N . GLU A 1 243 ? 16.291 2.730 -12.116 1.00 97.94 243 GLU A N 1
ATOM 1840 C CA . GLU A 1 243 ? 17.386 2.066 -12.834 1.00 97.94 243 GLU A CA 1
ATOM 1841 C C . GLU A 1 243 ? 16.947 1.558 -14.217 1.00 97.94 243 GLU A C 1
ATOM 1843 O O . GLU A 1 243 ? 17.664 1.750 -15.198 1.00 97.94 243 GLU A O 1
ATOM 1848 N N . MET A 1 244 ? 15.745 0.978 -14.332 1.00 96.31 244 MET A N 1
ATOM 1849 C CA . MET A 1 244 ? 15.184 0.560 -15.624 1.00 96.31 244 MET A CA 1
ATOM 1850 C C . MET A 1 244 ? 15.088 1.742 -16.597 1.00 96.31 244 MET A C 1
ATOM 1852 O O . MET A 1 244 ? 15.543 1.640 -17.735 1.00 96.31 244 MET A O 1
ATOM 1856 N N . LEU A 1 245 ? 14.559 2.886 -16.149 1.00 96.56 245 LEU A N 1
ATOM 1857 C CA . LEU A 1 245 ? 14.478 4.103 -16.966 1.00 96.56 245 LEU A CA 1
ATOM 1858 C C . LEU A 1 245 ? 15.863 4.635 -17.356 1.00 96.56 245 LEU A C 1
ATOM 1860 O O . LEU A 1 245 ? 16.064 5.042 -18.502 1.00 96.56 245 LEU A O 1
ATOM 1864 N N . ALA A 1 246 ? 16.832 4.598 -16.438 1.00 97.00 246 ALA A N 1
ATOM 1865 C CA . ALA A 1 246 ? 18.209 4.978 -16.735 1.00 97.00 246 ALA A CA 1
ATOM 1866 C C . ALA A 1 246 ? 18.844 4.063 -17.798 1.00 97.00 246 ALA A C 1
ATOM 1868 O O . ALA A 1 246 ? 19.569 4.547 -18.668 1.00 97.00 246 ALA A O 1
ATOM 1869 N N . HIS A 1 247 ? 18.558 2.758 -17.765 1.00 95.94 247 HIS A N 1
ATOM 1870 C CA . HIS A 1 247 ? 19.019 1.816 -18.783 1.00 95.94 247 HIS A CA 1
ATOM 1871 C C . HIS A 1 247 ? 18.367 2.077 -20.145 1.00 95.94 247 HIS A C 1
ATOM 1873 O O . HIS A 1 247 ? 19.082 2.178 -21.141 1.00 95.94 247 HIS A O 1
ATOM 1879 N N . TYR A 1 248 ? 17.045 2.281 -20.194 1.00 94.31 248 TYR A N 1
ATOM 1880 C CA . TYR A 1 248 ? 16.358 2.636 -21.440 1.00 94.31 248 TYR A CA 1
ATOM 1881 C C . TYR A 1 248 ? 16.925 3.910 -22.058 1.00 94.31 248 TYR A C 1
ATOM 1883 O O . TYR A 1 248 ? 17.199 3.931 -23.254 1.00 94.31 248 TYR A O 1
ATOM 1891 N N . ARG A 1 249 ? 17.189 4.941 -21.247 1.00 95.94 249 ARG A N 1
ATOM 1892 C CA . ARG A 1 249 ? 17.840 6.166 -21.721 1.00 95.94 249 ARG A CA 1
ATOM 1893 C C . ARG A 1 249 ? 19.193 5.881 -22.374 1.00 95.94 249 ARG A C 1
ATOM 1895 O O . ARG A 1 249 ? 19.435 6.381 -23.459 1.00 95.94 249 ARG A O 1
ATOM 1902 N N . LYS A 1 250 ? 20.043 5.043 -21.769 1.00 94.38 250 LYS A N 1
ATOM 1903 C CA . LYS A 1 250 ? 21.341 4.664 -22.362 1.00 94.38 250 LYS A CA 1
ATOM 1904 C C . LYS A 1 250 ? 21.180 3.939 -23.700 1.00 94.38 250 LYS A C 1
ATOM 1906 O O . LYS A 1 250 ? 21.959 4.189 -24.611 1.00 94.38 250 LYS A O 1
ATOM 1911 N N . VAL A 1 251 ? 20.183 3.060 -23.823 1.00 93.19 251 VAL A N 1
ATOM 1912 C CA . VAL A 1 251 ? 19.885 2.360 -25.085 1.00 93.19 251 VAL A CA 1
ATOM 1913 C C . VAL A 1 251 ? 19.409 3.350 -26.149 1.00 93.19 251 VAL A C 1
ATOM 1915 O O . VAL A 1 251 ? 19.908 3.319 -27.268 1.00 93.19 251 VAL A O 1
ATOM 1918 N N . PHE A 1 252 ? 18.516 4.280 -25.802 1.00 92.31 252 PHE A N 1
ATOM 1919 C CA . PHE A 1 252 ? 18.101 5.352 -26.711 1.00 92.31 252 PHE A CA 1
ATOM 1920 C C . PHE A 1 252 ? 19.264 6.263 -27.108 1.00 92.31 252 PHE A C 1
ATOM 1922 O O . PHE A 1 252 ? 19.420 6.563 -28.290 1.00 92.31 252 PHE A O 1
ATOM 1929 N N . ASP A 1 253 ? 20.117 6.651 -26.163 1.00 89.62 253 ASP A N 1
ATOM 1930 C CA . ASP A 1 253 ? 21.306 7.458 -26.439 1.00 89.62 253 ASP A CA 1
ATOM 1931 C C . ASP A 1 253 ? 22.258 6.705 -27.389 1.00 89.62 253 ASP A C 1
ATOM 1933 O O . ASP A 1 253 ? 22.796 7.299 -28.316 1.00 89.62 253 ASP A O 1
ATOM 1937 N N . ALA A 1 254 ? 22.428 5.390 -27.223 1.00 87.56 254 ALA A N 1
ATOM 1938 C CA . ALA A 1 254 ? 23.236 4.566 -28.123 1.00 87.56 254 ALA A CA 1
ATOM 1939 C C . ALA A 1 254 ? 22.622 4.410 -29.528 1.00 87.56 254 ALA A C 1
ATOM 1941 O O . ALA A 1 254 ? 23.361 4.397 -30.505 1.00 87.56 254 ALA A O 1
ATOM 1942 N N . MET A 1 255 ? 21.291 4.322 -29.645 1.00 85.69 255 MET A N 1
ATOM 1943 C CA . MET A 1 255 ? 20.594 4.235 -30.940 1.00 85.69 255 MET A CA 1
ATOM 1944 C C . MET A 1 255 ? 20.540 5.573 -31.690 1.00 85.69 255 MET A C 1
ATOM 1946 O O . MET A 1 255 ? 20.471 5.586 -32.916 1.00 85.69 255 MET A O 1
ATOM 1950 N N . THR A 1 256 ? 20.524 6.695 -30.965 1.00 84.88 256 THR A N 1
ATOM 1951 C CA . THR A 1 256 ? 20.408 8.046 -31.543 1.00 84.88 256 THR A CA 1
ATOM 1952 C C . THR A 1 256 ? 21.751 8.720 -31.790 1.00 84.88 256 THR A C 1
ATOM 1954 O O . THR A 1 256 ? 21.829 9.604 -32.645 1.00 84.88 256 THR A O 1
ATOM 1957 N N . ARG A 1 257 ? 22.817 8.315 -31.086 1.00 79.62 257 ARG A N 1
ATOM 1958 C CA . ARG A 1 257 ? 24.182 8.717 -31.437 1.00 79.62 257 ARG A CA 1
ATOM 1959 C C . ARG A 1 257 ? 24.491 8.194 -32.838 1.00 79.62 257 ARG A C 1
ATOM 1961 O O . ARG A 1 257 ? 24.718 7.003 -33.030 1.00 79.62 257 ARG A O 1
ATOM 1968 N N . SER A 1 258 ? 24.481 9.105 -33.814 1.00 63.75 258 SER A N 1
ATOM 1969 C CA . SER A 1 258 ? 25.038 8.866 -35.146 1.00 63.75 258 SER A CA 1
ATOM 1970 C C . SER A 1 258 ? 26.441 8.267 -34.990 1.00 63.75 258 SER A C 1
ATOM 1972 O O . SER A 1 258 ? 27.238 8.830 -34.239 1.00 63.75 258 SER A O 1
ATOM 1974 N N . PRO A 1 259 ? 26.807 7.237 -35.764 1.00 65.38 259 PRO A N 1
ATOM 1975 C CA . PRO A 1 259 ? 28.199 6.821 -35.930 1.00 65.38 259 PRO A CA 1
ATOM 1976 C C . PRO A 1 259 ? 29.100 7.885 -36.591 1.00 65.38 259 PRO A C 1
ATOM 1978 O O . PRO A 1 259 ? 30.204 7.544 -36.997 1.00 65.38 259 PRO A O 1
ATOM 1981 N N . ASP A 1 260 ? 28.657 9.145 -36.721 1.00 57.66 260 ASP A N 1
ATOM 1982 C CA . ASP A 1 260 ? 29.322 10.242 -37.454 1.00 57.66 260 ASP A CA 1
ATOM 1983 C C . ASP A 1 260 ? 30.723 10.598 -36.918 1.00 57.66 260 ASP A C 1
ATOM 1985 O O . ASP A 1 260 ? 31.433 11.369 -37.552 1.00 57.66 260 ASP A O 1
ATOM 1989 N N . GLU A 1 261 ? 31.149 10.023 -35.789 1.00 55.81 261 GLU A N 1
ATOM 1990 C CA . GLU A 1 261 ? 32.501 10.174 -35.226 1.00 55.81 261 GLU A CA 1
ATOM 1991 C C . GLU A 1 261 ? 33.357 8.900 -35.288 1.00 55.81 261 GLU A C 1
ATOM 1993 O O . GLU A 1 261 ? 34.491 8.890 -34.808 1.00 55.81 261 GLU A O 1
ATOM 1998 N N . ALA A 1 262 ? 32.868 7.814 -35.890 1.00 57.19 262 ALA A N 1
ATOM 1999 C CA . ALA A 1 262 ? 33.775 6.756 -36.301 1.00 57.19 262 ALA A CA 1
ATOM 2000 C C . ALA A 1 262 ? 34.517 7.260 -37.543 1.00 57.19 262 ALA A C 1
ATOM 2002 O O . ALA A 1 262 ? 33.984 7.200 -38.650 1.00 57.19 262 ALA A O 1
ATOM 2003 N N . ASP A 1 263 ? 35.729 7.786 -37.345 1.00 60.41 263 ASP A N 1
ATOM 2004 C CA . ASP A 1 263 ? 36.665 8.152 -38.410 1.00 60.41 263 ASP A CA 1
ATOM 2005 C C . ASP A 1 263 ? 36.954 6.913 -39.270 1.00 60.41 263 ASP A C 1
ATOM 2007 O O . ASP A 1 263 ? 37.881 6.133 -39.035 1.00 60.41 263 ASP A O 1
ATOM 2011 N N . VAL A 1 264 ? 36.112 6.685 -40.275 1.00 68.50 264 VAL A N 1
ATOM 2012 C CA . VAL A 1 264 ? 36.369 5.667 -41.279 1.00 68.50 264 VAL A CA 1
ATOM 2013 C C . VAL A 1 264 ? 37.439 6.247 -42.190 1.00 68.50 264 VAL A C 1
ATOM 2015 O O . VAL A 1 264 ? 37.212 7.213 -42.925 1.00 68.50 264 VAL A O 1
ATOM 2018 N N . TYR A 1 265 ? 38.632 5.658 -42.134 1.00 73.56 265 TYR A N 1
ATOM 2019 C CA . TYR A 1 265 ? 39.678 5.961 -43.096 1.00 73.56 265 TYR A CA 1
ATOM 2020 C C . TYR A 1 265 ? 39.176 5.591 -44.489 1.00 73.56 265 TYR A C 1
ATOM 2022 O O . TYR A 1 265 ? 38.955 4.424 -44.814 1.00 73.56 265 TYR A O 1
ATOM 2030 N N . THR A 1 266 ? 38.988 6.604 -45.329 1.00 76.25 266 THR A N 1
ATOM 2031 C CA . THR A 1 266 ? 38.735 6.384 -46.752 1.00 76.25 266 THR A CA 1
ATOM 2032 C C . THR A 1 266 ? 39.932 5.651 -47.377 1.00 76.25 266 THR A C 1
ATOM 2034 O O . THR A 1 266 ? 41.053 5.781 -46.880 1.00 76.25 266 THR A O 1
ATOM 2037 N N . PRO A 1 267 ? 39.772 4.955 -48.519 1.00 79.06 267 PRO A N 1
ATOM 2038 C CA . PRO A 1 267 ? 40.890 4.328 -49.240 1.00 79.06 267 PRO A CA 1
ATOM 2039 C C . PRO A 1 267 ? 42.037 5.289 -49.615 1.00 79.06 267 PRO A C 1
ATOM 2041 O O . PRO A 1 267 ? 43.113 4.848 -50.001 1.00 79.06 267 PRO A O 1
ATOM 2044 N N . ARG A 1 268 ? 41.822 6.609 -49.501 1.00 83.88 268 ARG A N 1
ATOM 2045 C CA . ARG A 1 268 ? 42.835 7.660 -49.682 1.00 83.88 268 ARG A CA 1
ATOM 2046 C C . ARG A 1 268 ? 43.522 8.100 -48.380 1.00 83.88 268 ARG A C 1
ATOM 2048 O O . ARG A 1 268 ? 44.216 9.111 -48.383 1.00 83.88 268 ARG A O 1
ATOM 2055 N N . GLY A 1 269 ? 43.302 7.401 -47.268 1.00 83.69 269 GLY A N 1
ATOM 2056 C CA . GLY A 1 269 ? 43.902 7.723 -45.972 1.00 83.69 269 GLY A CA 1
ATOM 2057 C C . GLY A 1 269 ? 43.368 9.005 -45.320 1.00 83.69 269 GLY A C 1
ATOM 2058 O O . GLY A 1 269 ? 43.967 9.490 -44.367 1.00 83.69 269 GLY A O 1
ATOM 2059 N N . ARG A 1 270 ? 42.260 9.575 -45.815 1.00 79.31 270 ARG A N 1
ATOM 2060 C CA . ARG A 1 270 ? 41.593 10.721 -45.177 1.00 79.31 270 ARG A CA 1
ATOM 2061 C C . ARG A 1 270 ? 40.438 10.248 -44.306 1.00 79.31 270 ARG A C 1
ATOM 2063 O O . ARG A 1 270 ? 39.631 9.441 -44.772 1.00 79.31 270 ARG A O 1
ATOM 2070 N N . ALA A 1 271 ? 40.349 10.806 -43.103 1.00 72.69 271 ALA A N 1
ATOM 2071 C CA . ALA A 1 271 ? 39.142 10.808 -42.291 1.00 72.69 271 ALA A CA 1
ATOM 2072 C C . ALA A 1 271 ? 38.002 11.444 -43.100 1.00 72.69 271 ALA A C 1
ATOM 2074 O O . ALA A 1 271 ? 38.110 12.586 -43.554 1.00 72.69 271 ALA A O 1
ATOM 2075 N N . GLY A 1 272 ? 36.956 10.672 -43.373 1.00 70.06 272 GLY A N 1
ATOM 2076 C CA . GLY A 1 272 ? 35.764 11.149 -44.058 1.00 70.06 272 GLY A CA 1
ATOM 2077 C C . GLY A 1 272 ? 34.538 10.687 -43.293 1.00 70.06 272 GLY A C 1
ATOM 2078 O O . GLY A 1 272 ? 34.403 9.498 -43.021 1.00 70.06 272 GLY A O 1
ATOM 2079 N N . ALA A 1 273 ? 33.639 11.616 -42.971 1.00 67.19 273 ALA A N 1
ATOM 2080 C CA . ALA A 1 273 ? 32.359 11.276 -42.369 1.00 67.19 273 ALA A CA 1
ATOM 2081 C C . ALA A 1 273 ? 31.526 10.480 -43.385 1.00 67.19 273 ALA A C 1
ATOM 2083 O O . ALA A 1 273 ? 31.031 11.024 -44.377 1.00 67.19 273 ALA A O 1
ATOM 2084 N N . VAL A 1 274 ? 31.399 9.172 -43.169 1.00 67.44 274 VAL A N 1
ATOM 2085 C CA . VAL A 1 274 ? 30.444 8.352 -43.913 1.00 67.44 274 VAL A CA 1
ATOM 2086 C C . VAL A 1 274 ? 29.089 8.561 -43.255 1.00 67.44 274 VAL A C 1
ATOM 2088 O O . VAL A 1 274 ? 28.870 8.105 -42.134 1.00 67.44 274 VAL A O 1
ATOM 2091 N N . ARG A 1 275 ? 28.169 9.229 -43.961 1.00 65.69 275 ARG A N 1
ATOM 2092 C CA . ARG A 1 275 ? 26.759 9.293 -43.558 1.00 65.69 275 ARG A CA 1
ATOM 2093 C C . ARG A 1 275 ? 26.199 7.876 -43.541 1.00 65.69 275 ARG A C 1
ATOM 2095 O O . ARG A 1 275 ? 25.822 7.335 -44.576 1.00 65.69 275 ARG A O 1
ATOM 2102 N N . THR A 1 276 ? 26.177 7.267 -42.367 1.00 63.59 276 THR A N 1
ATOM 2103 C CA . THR A 1 276 ? 25.462 6.016 -42.148 1.00 63.59 276 THR A CA 1
ATOM 2104 C C . THR A 1 276 ? 23.995 6.359 -41.930 1.00 63.59 276 THR A C 1
ATOM 2106 O O . THR A 1 276 ? 23.656 7.196 -41.093 1.00 63.59 276 THR A O 1
ATOM 2109 N N . THR A 1 277 ? 23.116 5.763 -42.735 1.00 65.88 277 THR A N 1
ATOM 2110 C CA . THR A 1 277 ? 21.666 5.907 -42.582 1.00 65.88 277 THR A CA 1
ATOM 2111 C C . THR A 1 277 ? 21.288 5.427 -41.187 1.00 65.88 277 THR A C 1
ATOM 2113 O O . THR A 1 277 ? 21.604 4.291 -40.819 1.00 65.88 277 THR A O 1
ATOM 2116 N N . ARG A 1 278 ? 20.663 6.287 -40.377 1.00 66.31 278 ARG A N 1
ATOM 2117 C CA . ARG A 1 278 ? 20.291 5.907 -39.012 1.00 66.31 278 ARG A CA 1
ATOM 2118 C C . ARG A 1 278 ? 19.241 4.809 -39.087 1.00 66.31 278 ARG A C 1
ATOM 2120 O O . ARG A 1 278 ? 18.355 4.851 -39.934 1.00 66.31 278 ARG A O 1
ATOM 2127 N N . VAL A 1 279 ? 19.297 3.859 -38.156 1.00 67.00 279 VAL A N 1
ATOM 2128 C CA . VAL A 1 279 ? 18.288 2.789 -38.059 1.00 67.00 279 VAL A CA 1
ATOM 2129 C C . VAL A 1 279 ? 16.878 3.377 -37.971 1.00 67.00 279 VAL A C 1
ATOM 2131 O O . VAL A 1 279 ? 15.958 2.814 -38.544 1.00 67.00 279 VAL A O 1
ATOM 2134 N N . LEU A 1 280 ? 16.723 4.538 -37.326 1.00 66.38 280 LEU A N 1
ATOM 2135 C CA . LEU A 1 280 ? 15.448 5.252 -37.219 1.00 66.38 280 LEU A CA 1
ATOM 2136 C C . LEU A 1 280 ? 14.992 5.911 -38.531 1.00 66.38 280 LEU A C 1
ATOM 2138 O O . LEU A 1 280 ? 13.791 6.009 -38.750 1.00 66.38 280 LEU A O 1
ATOM 2142 N N . ASP A 1 281 ? 15.915 6.298 -39.415 1.00 71.56 281 ASP A N 1
ATOM 2143 C CA . ASP A 1 281 ? 15.576 6.865 -40.730 1.00 71.56 281 ASP A CA 1
ATOM 2144 C C . ASP A 1 281 ? 15.078 5.776 -41.701 1.00 71.56 281 ASP A C 1
ATOM 2146 O O . ASP A 1 281 ? 14.433 6.083 -42.697 1.00 71.56 281 ASP A O 1
ATOM 2150 N N . ALA A 1 282 ? 15.360 4.499 -41.414 1.00 67.38 282 ALA A N 1
ATOM 2151 C CA . ALA A 1 282 ? 14.946 3.356 -42.230 1.00 67.38 282 ALA A CA 1
ATOM 2152 C C . ALA A 1 282 ? 13.546 2.804 -41.885 1.00 67.38 282 ALA A C 1
ATOM 2154 O O . ALA A 1 282 ? 13.067 1.912 -42.581 1.00 67.38 282 ALA A O 1
ATOM 2155 N N . VAL A 1 283 ? 12.904 3.291 -40.814 1.00 68.75 283 VAL A N 1
ATOM 2156 C CA . VAL A 1 283 ? 11.571 2.829 -40.361 1.00 68.75 283 VAL A CA 1
ATOM 2157 C C . VAL A 1 283 ? 10.471 3.883 -40.580 1.00 68.75 283 VAL A C 1
ATOM 2159 O O . VAL A 1 283 ? 9.357 3.703 -40.089 1.00 68.75 283 VAL A O 1
ATOM 2162 N N . GLY A 1 284 ? 10.789 4.986 -41.269 1.00 55.22 284 GLY A N 1
ATOM 2163 C CA . GLY A 1 284 ? 9.872 6.088 -41.592 1.00 55.22 284 GLY A CA 1
ATOM 2164 C C . GLY A 1 284 ? 9.239 5.970 -42.969 1.00 55.22 284 GLY A C 1
ATOM 2165 O O . GLY A 1 284 ? 9.935 5.502 -43.896 1.00 55.22 284 GLY A O 1
#